Protein AF-X1DFS1-F1 (afdb_monomer_lite)

Secondary structure (DSSP, 8-state):
---EEEESS----STTHHHHHHHHHHTT--EEEEEEEEEEEE-TTT--EEEEEEETTT--EEEEEES-----PPP---TTHHHHHHHHT--B-TTSSBPBSSTT-SSBBSSTT-B--GGGSSS--HHHHHHHHHHHHHHHHTTPPPPPGGGG-----------TTSPP-EEEEEE-TGGGTTTTS-HHHHHHHHHTSTTEEEEEEES-TTSHHHHHHHH-

Organism: NCBI:txid412755

InterPro domains:
  IPR036188 FAD/NAD(P)-binding domain superfamily [G3DSA:3.50.50.60] (19-74)
  IPR036188 FAD/NAD(P)-binding domain superfamily [G3DSA:3.50.50.60] (75-141)
  IPR036188 FAD/NAD(P)-binding domain superfamily [SSF51905] (21-146)

Sequence (220 aa):
ISPTIFFNDTRTIGKNQDEFIERAKNEYGVKYNRGIPGDIREDPLTQDLIVKYANLDTGEVEEKIFDMIILANAVIPRRDADELAKILGIEQNDFGFFKTENSLEDLKSTIPGIYITGSCQSPDDIPNSVAKASGAASLAAQHAVQIPEEERVIELPPLKYVSPFDEPRIGVFVCDCGVNIAGYMDNEEIVEYLKTLPNVVFAMNNKYSCSEQTQQIIKD

pLDDT: mean 92.42, std 5.31, range [70.69, 98.06]

Structure (mmCIF, N/CA/C/O backbone):
data_AF-X1DFS1-F1
#
_entry.id   AF-X1DFS1-F1
#
loop_
_atom_site.group_PDB
_atom_site.id
_atom_site.type_symbol
_atom_site.label_atom_id
_atom_site.label_alt_id
_atom_site.label_comp_id
_atom_site.label_asym_id
_atom_site.label_entity_id
_atom_site.label_seq_id
_atom_site.pdbx_PDB_ins_code
_atom_site.Cartn_x
_atom_site.Cartn_y
_atom_site.Cartn_z
_atom_site.occupancy
_atom_site.B_iso_or_equiv
_atom_site.auth_seq_id
_atom_site.auth_comp_id
_atom_site.auth_asym_id
_atom_site.auth_atom_id
_atom_site.pdbx_PDB_model_num
ATOM 1 N N . ILE A 1 1 ? -26.773 0.239 2.261 1.00 76.06 1 ILE A N 1
ATOM 2 C CA . ILE A 1 1 ? -25.677 0.000 3.235 1.00 76.06 1 ILE A CA 1
ATOM 3 C C . ILE A 1 1 ? -25.513 1.285 4.041 1.00 76.06 1 ILE A C 1
ATOM 5 O O . ILE A 1 1 ? -25.555 2.343 3.430 1.00 76.06 1 ILE A O 1
ATOM 9 N N . SER A 1 2 ? -25.390 1.222 5.372 1.00 88.31 2 SER A N 1
ATOM 10 C CA . SER A 1 2 ? -25.126 2.397 6.228 1.00 88.31 2 SER A CA 1
ATOM 11 C C . SER A 1 2 ? -23.731 2.270 6.862 1.00 88.31 2 SER A C 1
ATOM 13 O O . SER A 1 2 ? -23.634 1.921 8.043 1.00 88.31 2 SER A O 1
ATOM 15 N N . PRO A 1 3 ? -22.646 2.511 6.104 1.00 94.12 3 PRO A N 1
ATOM 16 C CA . PRO A 1 3 ? -21.290 2.292 6.596 1.00 94.12 3 PRO A CA 1
ATOM 17 C C . PRO A 1 3 ? -20.949 3.283 7.718 1.00 94.12 3 PRO A C 1
ATOM 19 O O . PRO A 1 3 ? -21.230 4.478 7.620 1.00 94.12 3 PRO A O 1
ATOM 22 N N . THR A 1 4 ? -20.357 2.774 8.799 1.00 95.50 4 THR A N 1
ATOM 23 C CA . THR A 1 4 ? -19.819 3.583 9.901 1.00 95.50 4 THR A CA 1
ATOM 24 C C . THR A 1 4 ? -18.342 3.251 10.077 1.00 95.50 4 THR A C 1
ATOM 26 O O . THR A 1 4 ? -17.995 2.084 10.232 1.00 95.50 4 THR A O 1
ATOM 29 N N . ILE A 1 5 ? -17.484 4.267 10.058 1.00 96.00 5 ILE A N 1
ATOM 30 C CA . ILE A 1 5 ? -16.053 4.155 10.338 1.00 96.00 5 ILE A CA 1
ATOM 31 C C . ILE A 1 5 ? -15.818 4.631 11.767 1.00 96.00 5 ILE A C 1
ATOM 33 O O . ILE A 1 5 ? -16.123 5.777 12.097 1.00 96.00 5 ILE A O 1
ATOM 37 N N . PHE A 1 6 ? -15.260 3.753 12.597 1.00 96.19 6 PHE A N 1
ATOM 38 C CA . PHE A 1 6 ? -14.742 4.110 13.913 1.00 96.19 6 PHE A CA 1
ATOM 39 C C . PHE A 1 6 ? -13.268 4.481 13.790 1.00 96.19 6 PHE A C 1
ATOM 41 O O . PHE A 1 6 ? -12.485 3.723 13.217 1.00 96.19 6 PHE A O 1
ATOM 48 N N . PHE A 1 7 ? -12.890 5.649 14.298 1.00 95.00 7 PHE A N 1
ATOM 49 C CA . PHE A 1 7 ? -11.526 6.159 14.186 1.00 95.00 7 PHE A CA 1
ATOM 50 C C . PHE A 1 7 ? -11.147 7.006 15.404 1.00 95.00 7 PHE A C 1
ATOM 52 O O . PHE A 1 7 ? -12.008 7.596 16.051 1.00 95.00 7 PHE A O 1
ATOM 59 N N . ASN A 1 8 ? -9.850 7.092 15.699 1.00 92.62 8 ASN A N 1
ATOM 60 C CA . ASN A 1 8 ? -9.329 8.022 16.705 1.00 92.62 8 ASN A CA 1
ATOM 61 C C . ASN A 1 8 ? -8.969 9.371 16.062 1.00 92.62 8 ASN A C 1
ATOM 63 O O . ASN A 1 8 ? -9.519 10.417 16.407 1.00 92.62 8 ASN A O 1
ATOM 67 N N . ASP A 1 9 ? -8.086 9.310 15.064 1.00 91.38 9 ASP A N 1
ATOM 68 C CA . ASP A 1 9 ? -7.599 10.459 14.310 1.00 91.38 9 ASP A CA 1
ATOM 69 C C . ASP A 1 9 ? -7.640 10.154 12.816 1.00 91.38 9 ASP A C 1
ATOM 71 O O . ASP A 1 9 ? -7.339 9.040 12.378 1.00 91.38 9 ASP A O 1
ATOM 75 N N . THR A 1 10 ? -7.984 11.164 12.029 1.00 90.12 10 THR A N 1
ATOM 76 C CA . THR A 1 10 ? -7.913 11.098 10.574 1.00 90.12 10 THR A CA 1
ATOM 77 C C . THR A 1 10 ? -6.480 11.374 10.126 1.00 90.12 10 THR A C 1
ATOM 79 O O . THR A 1 10 ? -5.899 12.391 10.498 1.00 90.12 10 THR A O 1
ATOM 82 N N . ARG A 1 11 ? -5.898 10.482 9.316 1.00 90.19 11 ARG A N 1
ATOM 83 C CA . ARG A 1 11 ? -4.545 10.638 8.750 1.00 90.19 11 ARG A CA 1
ATOM 84 C C . ARG A 1 11 ? -4.595 10.735 7.226 1.00 90.19 11 ARG A C 1
ATOM 86 O O . ARG A 1 11 ? -4.167 9.826 6.523 1.00 90.19 11 ARG A O 1
ATOM 93 N N . THR A 1 12 ? -5.140 11.835 6.720 1.00 88.25 12 THR A N 1
ATOM 94 C CA . THR A 1 12 ? -5.241 12.146 5.285 1.00 88.25 12 THR A CA 1
ATOM 95 C C . THR A 1 12 ? -4.013 12.909 4.804 1.00 88.25 12 THR A C 1
ATOM 97 O O . THR A 1 12 ? -4.023 14.126 4.647 1.00 88.25 12 THR A O 1
ATOM 100 N N . ILE A 1 13 ? -2.914 12.186 4.595 1.00 85.31 13 ILE A N 1
ATOM 101 C CA . ILE A 1 13 ? -1.663 12.778 4.111 1.00 85.31 13 ILE A CA 1
ATOM 102 C C . ILE A 1 13 ? -1.633 12.704 2.586 1.00 85.31 13 ILE A C 1
ATOM 104 O O . ILE A 1 13 ? -1.823 11.637 2.013 1.00 85.31 13 ILE A O 1
ATOM 108 N N . GLY A 1 14 ? -1.347 13.828 1.933 1.00 86.31 14 GLY A N 1
ATOM 109 C CA . GLY A 1 14 ? -1.186 13.897 0.484 1.00 86.31 14 GLY A CA 1
ATOM 110 C C . GLY A 1 14 ? -2.309 14.655 -0.214 1.00 86.31 14 GLY A C 1
ATOM 111 O O . GLY A 1 14 ? -3.280 15.107 0.391 1.00 86.31 14 GLY A O 1
ATOM 112 N N . LYS A 1 15 ? -2.143 14.842 -1.522 1.00 89.06 15 LYS A N 1
ATOM 113 C CA . LYS A 1 15 ? -3.061 15.641 -2.333 1.00 89.06 15 LYS A CA 1
ATOM 114 C C . LYS A 1 15 ? -4.420 14.944 -2.454 1.00 89.06 15 LYS A C 1
ATOM 116 O O . LYS A 1 15 ? -4.467 13.763 -2.786 1.00 89.06 15 LYS A O 1
ATOM 121 N N . ASN A 1 16 ? -5.502 15.699 -2.271 1.00 89.12 16 ASN A N 1
ATOM 122 C CA . ASN A 1 16 ? -6.894 15.265 -2.432 1.00 89.12 16 ASN A CA 1
ATOM 123 C C . ASN A 1 16 ? -7.405 14.223 -1.408 1.00 89.12 16 ASN A C 1
ATOM 125 O O . ASN A 1 16 ? -8.489 13.670 -1.601 1.00 89.12 16 ASN A O 1
ATOM 129 N N . GLN A 1 17 ? -6.645 13.901 -0.353 1.00 90.06 17 GLN A N 1
ATOM 130 C CA . GLN A 1 17 ? -7.055 12.874 0.618 1.00 90.06 17 GLN A CA 1
ATOM 131 C C . GLN A 1 17 ? -8.112 13.379 1.606 1.00 90.06 17 GLN A C 1
ATOM 133 O O . GLN A 1 17 ? -8.973 12.613 2.030 1.00 90.06 17 GLN A O 1
ATOM 138 N N . ASP A 1 18 ? -8.082 14.663 1.958 1.00 92.06 18 ASP A N 1
ATOM 139 C CA . ASP A 1 18 ? -9.109 15.258 2.816 1.00 92.06 18 ASP A CA 1
ATOM 140 C C . ASP A 1 18 ? -10.442 15.377 2.062 1.00 92.06 18 ASP A C 1
ATOM 142 O O . ASP A 1 18 ? -11.491 14.934 2.531 1.00 92.06 18 ASP A O 1
ATOM 146 N N . GLU A 1 19 ? -10.371 15.821 0.807 1.00 92.56 19 GLU A N 1
ATOM 147 C CA . GLU A 1 19 ? -11.493 15.866 -0.125 1.00 92.56 19 GLU A CA 1
ATOM 148 C C . GLU A 1 19 ? -12.099 14.477 -0.353 1.00 92.56 19 GLU A C 1
ATOM 150 O O . GLU A 1 19 ? -13.309 14.355 -0.536 1.00 92.56 19 GLU A O 1
ATOM 155 N N . PHE A 1 20 ? -11.291 13.412 -0.303 1.00 91.00 20 PHE A N 1
ATOM 156 C CA . PHE A 1 20 ? -11.792 12.041 -0.377 1.00 91.00 20 PHE A CA 1
ATOM 157 C C . PHE A 1 20 ? -12.715 11.702 0.801 1.00 91.00 20 PHE A C 1
ATOM 159 O O . PHE A 1 20 ? -13.761 11.081 0.597 1.00 91.00 20 PHE A O 1
ATOM 166 N N . ILE A 1 21 ? -12.366 12.130 2.017 1.00 92.75 21 ILE A N 1
ATOM 167 C CA . ILE A 1 21 ? -13.199 11.924 3.207 1.00 92.75 21 ILE A CA 1
ATOM 168 C C . ILE A 1 21 ? -14.465 12.768 3.141 1.00 92.75 21 ILE A C 1
ATOM 170 O O . ILE A 1 21 ? -15.553 12.257 3.412 1.00 92.75 21 ILE A O 1
ATOM 174 N N . GLU A 1 22 ? -14.352 14.036 2.752 1.00 93.44 22 GLU A N 1
ATOM 175 C CA . GLU A 1 22 ? -15.522 14.899 2.590 1.00 93.44 22 GLU A CA 1
ATOM 176 C C . GLU A 1 22 ? -16.476 14.346 1.534 1.00 93.44 22 GLU A C 1
ATOM 178 O O . GLU A 1 22 ? -17.685 14.281 1.753 1.00 93.44 22 GLU A O 1
ATOM 183 N N . ARG A 1 23 ? -15.941 13.828 0.429 1.00 93.44 23 ARG A N 1
ATOM 184 C CA . ARG A 1 23 ? -16.732 13.131 -0.579 1.00 93.44 23 ARG A CA 1
ATOM 185 C C . ARG A 1 23 ? -17.405 11.876 -0.015 1.00 93.44 23 ARG A C 1
ATOM 187 O O . ARG A 1 23 ? -18.597 11.676 -0.235 1.00 93.44 23 ARG A O 1
ATOM 194 N N . ALA A 1 24 ? -16.686 11.055 0.754 1.00 93.12 24 ALA A N 1
ATOM 195 C CA . ALA A 1 24 ? -17.244 9.863 1.399 1.00 93.12 24 ALA A CA 1
ATOM 196 C C . ALA A 1 24 ? -18.424 10.199 2.333 1.00 93.12 24 ALA A C 1
ATOM 198 O O . ALA A 1 24 ? -19.438 9.498 2.327 1.00 93.12 24 ALA A O 1
ATOM 199 N N . LYS A 1 25 ? -18.328 11.294 3.095 1.00 93.56 25 LYS A N 1
ATOM 200 C CA . LYS A 1 25 ? -19.419 11.785 3.950 1.00 93.56 25 LYS A CA 1
ATOM 201 C C . LYS A 1 25 ? -20.598 12.312 3.129 1.00 93.56 25 LYS A C 1
ATOM 203 O O . LYS A 1 25 ? -21.730 11.886 3.347 1.00 93.56 25 LYS A O 1
ATOM 208 N N . ASN A 1 26 ? -20.328 13.228 2.200 1.00 94.44 26 ASN A N 1
ATOM 209 C CA . ASN A 1 26 ? -21.352 14.047 1.548 1.00 94.44 26 ASN A CA 1
ATOM 210 C C . ASN A 1 26 ? -22.065 13.326 0.397 1.00 94.44 26 ASN A C 1
ATOM 212 O O . ASN A 1 26 ? -23.270 13.493 0.232 1.00 94.44 26 ASN A O 1
ATOM 216 N N . GLU A 1 27 ? -21.348 12.517 -0.386 1.00 93.75 27 GLU A N 1
ATOM 217 C CA . GLU A 1 27 ? -21.907 11.833 -1.563 1.00 93.75 27 GLU A CA 1
ATOM 218 C C . GLU A 1 27 ? -22.315 10.387 -1.263 1.00 93.75 27 GLU A C 1
ATOM 220 O O . GLU A 1 27 ? -23.307 9.899 -1.800 1.00 93.75 27 GLU A O 1
ATOM 225 N N . TYR A 1 28 ? -21.578 9.703 -0.381 1.00 90.81 28 TYR A N 1
ATOM 226 C CA . TYR A 1 28 ? -21.773 8.272 -0.106 1.00 90.81 28 TYR A CA 1
ATOM 227 C C . TYR A 1 28 ? -22.406 7.988 1.265 1.00 90.81 28 TYR A C 1
ATOM 229 O O . TYR A 1 28 ? -22.672 6.830 1.592 1.00 90.81 28 TYR A O 1
ATOM 237 N N . GLY A 1 29 ? -22.665 9.023 2.072 1.00 93.44 29 GLY A N 1
ATOM 238 C CA . GLY A 1 29 ? -23.342 8.899 3.365 1.00 93.44 29 GLY A CA 1
ATOM 239 C C . GLY A 1 29 ? -22.554 8.109 4.415 1.00 93.44 29 GLY A C 1
ATOM 240 O O . GLY A 1 29 ? -23.158 7.536 5.328 1.00 93.44 29 GLY A O 1
ATOM 241 N N . VAL A 1 30 ? -21.223 8.043 4.290 1.00 95.69 30 VAL A N 1
ATOM 242 C CA . VAL A 1 30 ? -20.361 7.354 5.257 1.00 95.69 30 VAL A CA 1
ATOM 243 C C . VAL A 1 30 ? -20.362 8.114 6.577 1.00 95.69 30 VAL A C 1
ATOM 245 O O . VAL A 1 30 ? -20.022 9.296 6.636 1.00 95.69 30 VAL A O 1
ATOM 248 N N . LYS A 1 31 ? -20.723 7.422 7.659 1.00 94.50 31 LYS A N 1
ATOM 249 C CA . LYS A 1 31 ? -20.708 7.989 9.009 1.00 94.50 31 LYS A CA 1
ATOM 250 C C . LYS A 1 31 ? -19.328 7.806 9.622 1.00 94.50 31 LYS A C 1
ATOM 252 O O . LYS A 1 31 ? -18.816 6.693 9.664 1.00 94.50 31 LYS A O 1
ATOM 257 N N . TYR A 1 32 ? -18.751 8.883 10.128 1.00 94.19 32 TYR A N 1
ATOM 258 C CA . TYR A 1 32 ? -17.485 8.855 10.851 1.00 94.19 32 TYR A CA 1
ATOM 259 C C . TYR A 1 32 ? -17.781 9.049 12.334 1.00 94.19 32 TYR A C 1
ATOM 261 O O . TYR A 1 32 ? -18.231 10.118 12.734 1.00 94.19 32 TYR A O 1
ATOM 269 N N . ASN A 1 33 ? -17.542 8.011 13.131 1.00 94.25 33 ASN A N 1
ATOM 270 C CA . ASN A 1 33 ? -17.694 8.044 14.578 1.00 94.25 33 ASN A CA 1
ATOM 271 C C . ASN A 1 33 ? -16.306 8.126 15.205 1.00 94.25 33 ASN A C 1
ATOM 273 O O . ASN A 1 33 ? -15.521 7.178 15.106 1.00 94.25 33 ASN A O 1
ATOM 277 N N . ARG A 1 34 ? -16.005 9.251 15.856 1.00 95.06 34 ARG A N 1
ATOM 278 C CA . ARG A 1 34 ? -14.743 9.400 16.568 1.00 95.06 34 ARG A CA 1
ATOM 279 C C . ARG A 1 34 ? -14.812 8.586 17.855 1.00 95.06 34 ARG A C 1
ATOM 281 O O . ARG A 1 34 ? -15.437 8.978 18.836 1.00 95.06 34 ARG A O 1
ATOM 288 N N . GLY A 1 35 ? -14.229 7.398 17.827 1.00 94.06 35 GLY A N 1
ATOM 289 C CA . GLY A 1 35 ? -14.388 6.431 18.895 1.00 94.06 35 GLY A CA 1
ATOM 290 C C . GLY A 1 35 ? -13.466 5.235 18.773 1.00 94.06 35 GLY A C 1
ATOM 291 O O . GLY A 1 35 ? -13.021 4.876 17.683 1.00 94.06 35 GLY A O 1
ATOM 292 N N . ILE A 1 36 ? -13.188 4.620 19.920 1.00 94.19 36 ILE A N 1
ATOM 293 C CA . ILE A 1 36 ? -12.311 3.453 20.033 1.00 94.19 36 ILE A CA 1
ATOM 294 C C . ILE A 1 36 ? -13.182 2.243 20.387 1.00 94.19 36 ILE A C 1
ATOM 296 O O . ILE A 1 36 ? -13.676 2.170 21.518 1.00 94.19 36 ILE A O 1
ATOM 300 N N . PRO A 1 37 ? -13.402 1.305 19.446 1.00 95.69 37 PRO A N 1
ATOM 301 C CA . PRO A 1 37 ? -14.035 0.027 19.746 1.00 95.69 37 PRO A CA 1
ATOM 302 C C . PRO A 1 37 ? -13.203 -0.745 20.771 1.00 95.69 37 PRO A C 1
ATOM 304 O O . PRO A 1 37 ? -12.001 -0.930 20.584 1.00 95.69 37 PRO A O 1
ATOM 307 N N . GLY A 1 38 ? -13.839 -1.166 21.862 1.00 94.00 38 GLY A N 1
ATOM 308 C CA . GLY A 1 38 ? -13.193 -1.911 22.946 1.00 94.00 38 GLY A CA 1
ATOM 309 C C . GLY A 1 38 ? -13.655 -3.362 23.051 1.00 94.00 38 GLY A C 1
ATOM 310 O O . GLY A 1 38 ? -12.919 -4.191 23.579 1.00 94.00 38 GLY A O 1
ATOM 311 N N . ASP A 1 39 ? -14.856 -3.672 22.561 1.00 95.50 39 ASP A N 1
ATOM 312 C CA . ASP A 1 39 ? -15.424 -5.019 22.603 1.00 95.50 39 ASP A CA 1
ATOM 313 C C . ASP A 1 39 ? -16.369 -5.237 21.414 1.00 95.50 39 ASP A C 1
ATOM 315 O O . ASP A 1 39 ? -17.085 -4.320 20.998 1.00 95.50 39 ASP A O 1
ATOM 319 N N . ILE A 1 40 ? -16.356 -6.450 20.868 1.00 96.44 40 ILE A N 1
ATOM 320 C CA . ILE A 1 40 ? -17.232 -6.888 19.780 1.00 96.44 40 ILE A CA 1
ATOM 321 C C . ILE A 1 40 ? -17.814 -8.232 20.195 1.00 96.44 40 ILE A C 1
ATOM 323 O O . ILE A 1 40 ? -17.070 -9.182 20.442 1.00 96.44 40 ILE A O 1
ATOM 327 N N . ARG A 1 41 ? -19.143 -8.318 20.248 1.00 96.75 41 ARG A N 1
ATOM 328 C CA . ARG A 1 41 ? -19.861 -9.549 20.591 1.00 96.75 41 ARG A CA 1
ATOM 329 C C . ARG A 1 41 ? -20.837 -9.909 19.496 1.00 96.75 41 ARG A C 1
ATOM 331 O O . ARG A 1 41 ? -21.505 -9.035 18.963 1.00 96.75 41 ARG A O 1
ATOM 338 N N . GLU A 1 42 ? -20.932 -11.193 19.204 1.00 97.44 42 GLU A N 1
ATOM 339 C CA . GLU A 1 42 ? -21.958 -11.728 18.319 1.00 97.44 42 GLU A CA 1
ATOM 340 C C . GLU A 1 42 ? -23.163 -12.169 19.156 1.00 97.44 42 GLU A C 1
ATOM 342 O O . GLU A 1 42 ? -23.002 -12.850 20.175 1.00 97.44 42 GLU A O 1
ATOM 347 N N . ASP A 1 43 ? -24.364 -11.766 18.748 1.00 95.56 43 ASP A N 1
ATOM 348 C CA . ASP A 1 43 ? -25.599 -12.306 19.310 1.00 95.56 43 ASP A CA 1
ATOM 349 C C . ASP A 1 43 ? -25.791 -13.753 18.807 1.00 95.56 43 ASP A C 1
ATOM 351 O O . ASP A 1 43 ? -25.871 -13.979 17.600 1.00 95.56 43 ASP A O 1
ATOM 355 N N . PRO A 1 44 ? -25.893 -14.764 19.687 1.00 94.50 44 PRO A N 1
ATOM 356 C CA . PRO A 1 44 ? -25.980 -16.163 19.267 1.00 94.50 44 PRO A CA 1
ATOM 357 C C . PRO A 1 44 ? -27.306 -16.534 18.579 1.00 94.50 44 PRO A C 1
ATOM 359 O O . PRO A 1 44 ? -27.399 -17.618 18.002 1.00 94.50 44 PRO A O 1
ATOM 362 N N . LEU A 1 45 ? -28.343 -15.696 18.677 1.00 94.69 45 LEU A N 1
ATOM 363 C CA . LEU A 1 45 ? -29.649 -15.916 18.055 1.00 94.69 45 LEU A CA 1
ATOM 364 C C . LEU A 1 45 ? -29.764 -15.198 16.713 1.00 94.69 45 LEU A C 1
ATOM 366 O O . LEU A 1 45 ? -30.288 -15.784 15.765 1.00 94.69 45 LEU A O 1
ATOM 370 N N . THR A 1 46 ? -29.316 -13.941 16.640 1.00 95.44 46 THR A N 1
ATOM 371 C CA . THR A 1 46 ? -29.453 -13.121 15.424 1.00 95.44 46 THR A CA 1
ATOM 372 C C . THR A 1 46 ? -28.202 -13.110 14.552 1.00 95.44 46 THR A C 1
ATOM 374 O O . THR A 1 46 ? -28.313 -12.808 13.369 1.00 95.44 46 THR A O 1
ATOM 377 N N . GLN A 1 47 ? -27.044 -13.489 15.104 1.00 95.00 47 GLN A N 1
ATOM 378 C CA . GLN A 1 47 ? -25.711 -13.349 14.496 1.00 95.00 47 GLN A CA 1
ATOM 379 C C . GLN A 1 47 ? -25.294 -11.891 14.248 1.00 95.00 47 G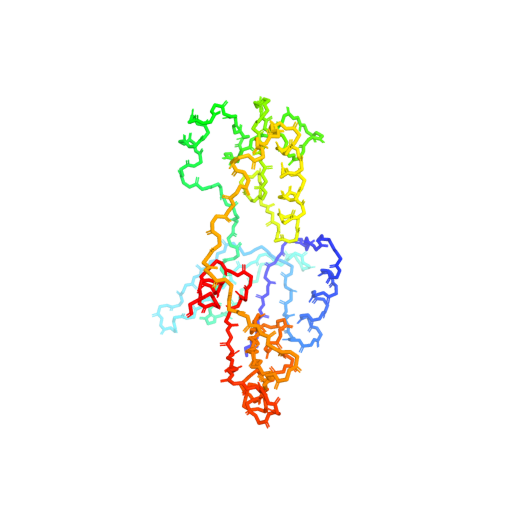LN A C 1
ATOM 381 O O . GLN A 1 47 ? -24.306 -11.630 13.561 1.00 95.00 47 GLN A O 1
ATOM 386 N N . ASP A 1 48 ? -26.014 -10.930 14.832 1.00 96.75 48 ASP A N 1
ATOM 387 C CA . ASP A 1 48 ? -25.650 -9.524 14.732 1.00 96.75 48 ASP A CA 1
ATOM 388 C C . ASP A 1 48 ? -24.416 -9.216 15.583 1.00 96.75 48 ASP A C 1
ATOM 390 O O . ASP A 1 48 ? -24.214 -9.770 16.668 1.00 96.75 48 ASP A O 1
ATOM 394 N N . LEU A 1 49 ? -23.606 -8.268 15.118 1.00 97.44 49 LEU A N 1
ATOM 395 C CA . LEU A 1 49 ? -22.385 -7.851 15.791 1.00 97.44 49 LEU A CA 1
ATOM 396 C C . LEU A 1 49 ? -22.639 -6.581 16.604 1.00 97.44 49 LEU A C 1
ATOM 398 O O . LEU A 1 49 ? -22.878 -5.498 16.066 1.00 97.44 49 LEU A O 1
ATOM 402 N N . ILE A 1 50 ? -22.551 -6.708 17.922 1.00 97.44 50 ILE A N 1
ATOM 403 C CA . ILE A 1 50 ? -22.690 -5.625 18.890 1.00 97.44 50 ILE A CA 1
ATOM 404 C C . ILE A 1 50 ? -21.301 -5.042 19.156 1.00 97.44 50 ILE A C 1
ATOM 406 O O . ILE A 1 50 ? -20.444 -5.688 19.761 1.00 97.44 50 ILE A O 1
ATOM 410 N N . VAL A 1 51 ? -21.079 -3.807 18.710 1.00 97.00 51 VAL A N 1
ATOM 411 C CA . VAL A 1 51 ? -19.830 -3.065 18.904 1.00 97.00 51 VAL A CA 1
ATOM 412 C C . VAL A 1 51 ? -19.986 -2.118 20.077 1.00 97.00 51 VAL A C 1
ATOM 414 O O . VAL A 1 51 ? -20.780 -1.178 20.017 1.00 97.00 51 VAL A O 1
ATOM 417 N N . LYS A 1 52 ? -19.173 -2.323 21.111 1.00 97.25 52 LYS A N 1
ATOM 418 C CA . LYS A 1 52 ? -19.039 -1.404 22.236 1.00 97.25 52 LYS A CA 1
ATOM 419 C C . LYS A 1 52 ? -17.822 -0.516 22.032 1.00 97.25 52 LYS A C 1
ATOM 421 O O . LYS A 1 52 ? -16.705 -1.014 21.868 1.00 97.25 52 LYS A O 1
ATOM 426 N N . TYR A 1 53 ? -18.019 0.795 22.064 1.00 96.44 53 TYR A N 1
ATOM 427 C CA . TYR A 1 53 ? -16.958 1.765 21.809 1.00 96.44 53 TYR A CA 1
ATOM 428 C C . TYR A 1 53 ? -17.031 2.950 22.767 1.00 96.44 53 TYR A C 1
ATOM 430 O O . TYR A 1 53 ? -18.103 3.344 23.220 1.00 96.44 53 TYR A O 1
ATOM 438 N N . ALA A 1 54 ? -15.872 3.530 23.066 1.00 96.50 54 ALA A N 1
ATOM 439 C CA . ALA A 1 54 ? -15.803 4.829 23.720 1.00 96.50 54 ALA A CA 1
ATOM 440 C C . ALA A 1 54 ? -16.027 5.915 22.662 1.00 96.50 54 ALA A C 1
ATOM 442 O O . ALA A 1 54 ? -15.232 6.015 21.726 1.00 96.50 54 ALA A O 1
ATOM 443 N N . ASN A 1 55 ? -17.095 6.698 22.789 1.00 95.50 55 ASN A N 1
ATOM 444 C CA . ASN A 1 55 ? -17.345 7.865 21.956 1.00 95.50 55 ASN A CA 1
ATOM 445 C C . ASN A 1 55 ? -16.491 9.027 22.476 1.00 95.50 55 ASN A C 1
ATOM 447 O O . ASN A 1 55 ? -16.675 9.507 23.592 1.00 95.50 55 ASN A O 1
ATOM 451 N N . LEU A 1 56 ? -15.526 9.467 21.673 1.00 93.44 56 LEU A N 1
ATOM 452 C CA . LEU A 1 56 ? -14.577 10.504 22.072 1.00 93.44 56 LEU A CA 1
ATOM 453 C C . LEU A 1 56 ? -15.156 11.920 21.971 1.00 93.44 56 LEU A C 1
ATOM 455 O O . LEU A 1 56 ? -14.565 12.840 22.532 1.00 93.44 56 LEU A O 1
ATOM 459 N N . ASP A 1 57 ? -16.284 12.096 21.281 1.00 92.62 57 ASP A N 1
ATOM 460 C CA . ASP A 1 57 ? -16.961 13.389 21.162 1.00 92.62 57 ASP A CA 1
ATOM 461 C C . ASP A 1 57 ? -17.899 13.641 22.357 1.00 92.62 57 ASP A C 1
ATOM 463 O O . ASP A 1 57 ? -18.014 14.774 22.823 1.00 92.62 57 ASP A O 1
ATOM 467 N N . THR A 1 58 ? -18.543 12.592 22.884 1.00 93.88 58 THR A N 1
ATOM 468 C CA . THR A 1 58 ? -19.447 12.676 24.052 1.00 93.88 58 THR A CA 1
ATOM 469 C C . THR A 1 58 ? -18.775 12.291 25.37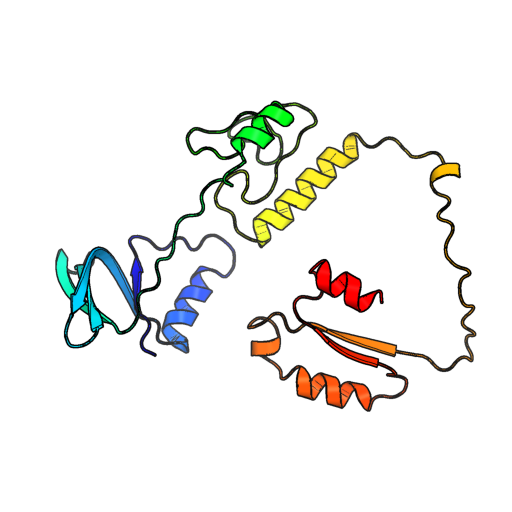1 1.00 93.88 58 THR A C 1
ATOM 471 O O . THR A 1 58 ? -19.206 12.734 26.433 1.00 93.88 58 THR A O 1
ATOM 474 N N . GLY A 1 59 ? -17.714 11.481 25.322 1.00 93.38 59 GLY A N 1
ATOM 475 C CA . GLY A 1 59 ? -17.057 10.899 26.494 1.00 93.38 59 GLY A CA 1
ATOM 476 C C . GLY A 1 59 ? -17.777 9.677 27.079 1.00 93.38 59 GLY A C 1
ATOM 477 O O . GLY A 1 59 ? -17.360 9.170 28.121 1.00 93.38 59 GLY A O 1
ATOM 478 N N . GLU A 1 60 ? -18.842 9.199 26.435 1.00 95.69 60 GLU A N 1
ATOM 479 C CA . GLU A 1 60 ? -19.642 8.065 26.897 1.00 95.69 60 GLU A CA 1
ATOM 480 C C . GLU A 1 60 ? -19.219 6.748 26.234 1.00 95.69 60 GLU A C 1
ATOM 482 O O . GLU A 1 60 ? -18.543 6.718 25.204 1.00 95.69 60 GLU A O 1
ATOM 487 N N . VAL A 1 61 ? -19.624 5.629 26.836 1.00 96.56 61 VAL A N 1
ATOM 488 C CA . VAL A 1 61 ? -19.473 4.305 26.229 1.00 96.56 61 VAL A CA 1
ATOM 489 C C . VAL A 1 61 ? -20.805 3.909 25.614 1.00 96.56 61 VAL A C 1
ATOM 491 O O . VAL A 1 61 ? -21.801 3.774 26.321 1.00 96.56 61 VAL A O 1
ATOM 494 N N . GLU A 1 62 ? -20.800 3.699 24.305 1.00 96.00 62 GLU A N 1
ATOM 495 C CA . GLU A 1 62 ? -21.988 3.406 23.511 1.00 96.00 62 GLU A CA 1
ATOM 496 C C . GLU A 1 62 ? -21.904 2.000 22.906 1.00 96.00 62 GLU A C 1
ATOM 498 O O . GLU A 1 62 ? -20.819 1.442 22.716 1.00 96.00 62 GLU A O 1
ATOM 503 N N . GLU A 1 63 ? -23.066 1.429 22.592 1.00 96.31 63 GLU A N 1
ATOM 504 C CA . GLU A 1 63 ? -23.194 0.145 21.903 1.00 96.31 63 GLU A CA 1
ATOM 505 C C . GLU A 1 63 ? -23.997 0.332 20.616 1.00 96.31 63 GLU A C 1
ATOM 507 O O . GLU A 1 63 ? -25.007 1.040 20.587 1.00 96.31 63 GLU A O 1
ATOM 512 N N . LYS A 1 64 ? -23.539 -0.292 19.529 1.00 95.31 64 LYS A N 1
ATOM 513 C CA . LYS A 1 64 ? -24.197 -0.215 18.225 1.00 95.31 64 LYS A CA 1
ATOM 514 C C . LYS A 1 64 ? -24.133 -1.554 17.506 1.00 95.31 64 LYS A C 1
ATOM 516 O O . LYS A 1 64 ? -23.113 -2.234 17.550 1.00 95.31 64 LYS A O 1
ATOM 521 N N . ILE A 1 65 ? -25.233 -1.910 16.852 1.00 96.38 65 ILE A N 1
ATOM 522 C CA . ILE A 1 65 ? -25.418 -3.196 16.174 1.00 96.38 65 ILE A CA 1
ATOM 523 C C . ILE A 1 65 ? -25.080 -3.046 14.687 1.00 96.38 65 ILE A C 1
ATOM 525 O O . ILE A 1 65 ? -25.459 -2.049 14.064 1.00 96.38 65 ILE A O 1
ATOM 529 N N . PHE A 1 66 ? -24.366 -4.025 14.135 1.00 96.12 66 PHE A N 1
ATOM 530 C CA . PHE A 1 66 ? -23.972 -4.097 12.732 1.00 96.12 66 PHE A CA 1
ATOM 531 C C . PHE A 1 66 ? -24.107 -5.520 12.190 1.00 96.12 66 PHE A C 1
ATOM 533 O O . PHE A 1 66 ? -23.822 -6.481 12.895 1.00 96.12 66 PHE A O 1
ATOM 540 N N . ASP A 1 67 ? -24.434 -5.642 10.904 1.00 95.62 67 ASP A N 1
ATOM 541 C CA . ASP A 1 67 ? -24.498 -6.939 10.212 1.00 95.62 67 ASP A CA 1
ATOM 542 C C . ASP A 1 67 ? -23.099 -7.466 9.828 1.00 95.62 67 ASP A C 1
ATOM 544 O O . ASP A 1 67 ? -22.903 -8.649 9.567 1.00 95.62 67 ASP A O 1
ATOM 548 N N . MET A 1 68 ? -22.109 -6.571 9.724 1.00 95.00 68 MET A N 1
ATOM 549 C CA . MET A 1 68 ? -20.745 -6.894 9.308 1.00 95.00 68 MET A CA 1
ATOM 550 C C . MET A 1 68 ? -19.746 -5.902 9.896 1.00 95.00 68 MET A C 1
ATOM 552 O O . MET A 1 68 ? -19.975 -4.691 9.896 1.00 95.00 68 MET A O 1
ATOM 556 N N . ILE A 1 69 ? -18.596 -6.421 10.324 1.00 95.44 69 ILE A N 1
ATOM 557 C CA . ILE A 1 69 ? -17.460 -5.625 10.784 1.00 95.44 69 ILE A CA 1
ATOM 558 C C . ILE A 1 69 ? -16.262 -5.881 9.878 1.00 95.44 69 ILE A C 1
ATOM 560 O O . ILE A 1 69 ? -15.899 -7.023 9.603 1.00 95.44 69 ILE A O 1
ATOM 564 N N . ILE A 1 70 ? -15.626 -4.794 9.447 1.00 96.06 70 ILE A N 1
ATOM 565 C CA . ILE A 1 70 ? -14.392 -4.821 8.667 1.00 96.06 70 ILE A CA 1
ATOM 566 C C . ILE A 1 70 ? -13.273 -4.274 9.550 1.00 96.06 70 ILE A C 1
ATOM 568 O O . ILE A 1 70 ? -13.326 -3.123 9.983 1.00 96.06 70 ILE A O 1
ATOM 572 N N . LEU A 1 71 ? -12.252 -5.094 9.808 1.00 94.88 71 LEU A N 1
ATOM 573 C CA . LEU A 1 71 ? -11.063 -4.675 10.546 1.00 94.88 71 LEU A CA 1
ATOM 574 C C . LEU A 1 71 ? -10.040 -4.073 9.577 1.00 94.88 71 LEU A C 1
ATOM 576 O O . LEU A 1 71 ? -9.470 -4.774 8.739 1.00 94.88 71 LEU A O 1
ATOM 580 N N . ALA A 1 72 ? -9.801 -2.767 9.700 1.00 93.62 72 ALA A N 1
ATOM 581 C CA . ALA A 1 72 ? -8.745 -2.065 8.974 1.00 93.62 72 ALA A CA 1
ATOM 582 C C . ALA A 1 72 ? -7.376 -2.387 9.602 1.00 93.62 72 ALA A C 1
ATOM 584 O O . ALA A 1 72 ? -6.842 -1.623 10.405 1.00 93.62 72 ALA A O 1
ATOM 585 N N . ASN A 1 73 ? -6.848 -3.571 9.287 1.00 93.31 73 ASN A N 1
ATOM 586 C CA . ASN A 1 73 ? -5.627 -4.098 9.894 1.00 93.31 73 ASN A CA 1
ATOM 587 C C . ASN A 1 73 ? -4.382 -3.283 9.525 1.00 93.31 73 ASN A C 1
ATOM 589 O O . ASN A 1 73 ? -4.251 -2.768 8.414 1.00 93.31 73 ASN A O 1
ATOM 593 N N . ALA A 1 74 ? -3.435 -3.227 10.461 1.00 92.12 74 ALA A N 1
ATOM 594 C CA . ALA A 1 74 ? -2.137 -2.613 10.233 1.00 92.12 74 ALA A CA 1
ATOM 595 C C . ALA A 1 74 ? -1.306 -3.398 9.207 1.00 92.12 74 ALA A C 1
ATOM 597 O O . ALA A 1 74 ? -1.353 -4.630 9.144 1.00 92.12 74 ALA A O 1
ATOM 598 N N . VAL A 1 75 ? -0.490 -2.668 8.448 1.00 93.81 75 VAL A N 1
ATOM 599 C CA . VAL A 1 75 ? 0.574 -3.254 7.631 1.00 93.81 75 VAL A CA 1
ATOM 600 C C . VAL A 1 75 ? 1.701 -3.698 8.560 1.00 93.81 75 VAL A C 1
ATOM 602 O O . VAL A 1 75 ? 2.179 -2.920 9.384 1.00 93.81 75 VAL A O 1
ATOM 605 N N . ILE A 1 76 ? 2.123 -4.948 8.404 1.00 95.81 76 ILE A N 1
ATOM 606 C CA . ILE A 1 76 ? 3.260 -5.543 9.108 1.00 95.81 76 ILE A CA 1
ATOM 607 C C . ILE A 1 76 ? 4.310 -6.012 8.093 1.00 95.81 76 ILE A C 1
ATOM 609 O O . ILE A 1 76 ? 3.964 -6.215 6.922 1.00 95.81 76 ILE A O 1
ATOM 613 N N . PRO A 1 77 ? 5.574 -6.209 8.509 1.00 96.38 77 PRO A N 1
ATOM 614 C CA . PRO A 1 77 ? 6.594 -6.773 7.635 1.00 96.38 77 PRO A CA 1
ATOM 615 C C . PRO A 1 77 ? 6.183 -8.133 7.062 1.00 96.38 77 PRO A C 1
ATOM 617 O O . PRO A 1 77 ? 5.414 -8.891 7.665 1.00 96.38 77 PRO A O 1
ATOM 620 N N . ARG A 1 78 ? 6.721 -8.463 5.883 1.00 95.19 78 ARG A N 1
ATOM 621 C CA . ARG A 1 78 ? 6.515 -9.778 5.262 1.00 95.19 78 ARG A CA 1
ATOM 622 C C . ARG A 1 78 ? 7.104 -10.869 6.167 1.00 95.19 78 ARG A C 1
ATOM 624 O O . ARG A 1 78 ? 8.118 -10.651 6.820 1.00 95.19 78 ARG A O 1
ATOM 631 N N . ARG A 1 79 ? 6.481 -12.052 6.194 1.00 96.06 79 ARG A N 1
ATOM 632 C CA . ARG A 1 79 ? 6.845 -13.149 7.121 1.00 96.06 79 ARG A CA 1
ATOM 633 C C . ARG A 1 79 ? 8.299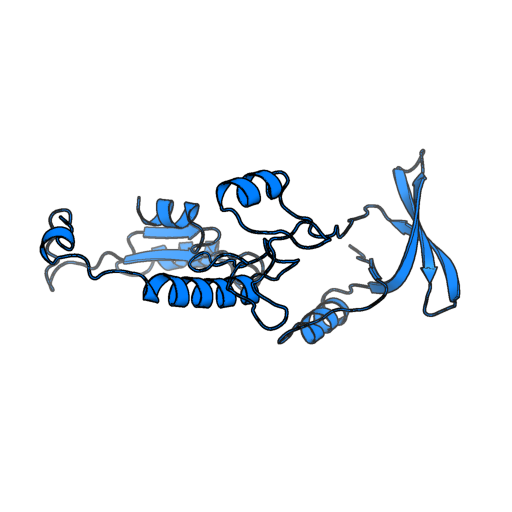 -13.623 7.007 1.00 96.06 79 ARG A C 1
ATOM 635 O O . ARG A 1 79 ? 8.834 -14.154 7.967 1.00 96.06 79 ARG A O 1
ATOM 642 N N . ASP A 1 80 ? 8.904 -13.450 5.844 1.00 96.44 80 ASP A N 1
ATOM 643 C CA . ASP A 1 80 ? 10.270 -13.839 5.485 1.00 96.44 80 ASP A CA 1
ATOM 644 C C . ASP A 1 80 ? 11.217 -12.626 5.366 1.00 96.44 80 ASP A C 1
ATOM 646 O O . ASP A 1 80 ? 12.315 -12.747 4.821 1.00 96.44 80 ASP A O 1
ATOM 650 N N . ALA A 1 81 ? 10.814 -11.446 5.862 1.00 96.44 81 ALA A N 1
ATOM 651 C CA . ALA A 1 81 ? 11.650 -10.246 5.830 1.00 96.44 81 ALA A CA 1
ATOM 652 C C . ALA A 1 81 ? 13.003 -10.483 6.524 1.00 96.44 81 ALA A C 1
ATOM 654 O O . ALA A 1 81 ? 14.034 -10.103 5.979 1.00 96.44 81 ALA A O 1
ATOM 655 N N . ASP A 1 82 ? 13.016 -11.194 7.654 1.00 97.38 82 ASP A N 1
ATOM 656 C CA . ASP A 1 82 ? 14.237 -11.531 8.399 1.00 97.38 82 ASP A CA 1
ATOM 657 C C . ASP A 1 82 ? 15.198 -12.424 7.598 1.00 97.38 82 ASP A C 1
ATOM 659 O O . ASP A 1 82 ? 16.419 -12.304 7.707 1.00 97.38 82 ASP A O 1
ATOM 663 N N . GLU A 1 83 ? 14.665 -13.357 6.805 1.00 98.06 83 GLU A N 1
ATOM 664 C CA . GLU A 1 83 ? 15.475 -14.230 5.952 1.00 98.06 83 GLU A CA 1
ATOM 665 C C . GLU A 1 83 ? 16.102 -13.421 4.817 1.00 98.06 83 GLU A C 1
ATOM 667 O O . GLU A 1 83 ? 17.306 -13.521 4.574 1.00 98.06 83 GLU A O 1
ATOM 672 N N . LEU A 1 84 ? 15.309 -12.555 4.181 1.00 97.50 84 LEU A N 1
ATOM 673 C CA . LEU A 1 84 ? 15.791 -11.667 3.130 1.00 97.50 84 LEU A CA 1
ATOM 674 C C . LEU A 1 84 ? 16.826 -10.662 3.659 1.00 97.50 84 LEU A C 1
ATOM 676 O O . LEU A 1 84 ? 17.846 -10.449 3.006 1.00 97.50 84 LEU A O 1
ATOM 680 N N . ALA A 1 85 ? 16.616 -10.106 4.858 1.00 97.69 85 ALA A N 1
ATOM 681 C CA . ALA A 1 85 ? 17.578 -9.235 5.533 1.00 97.69 85 ALA A CA 1
ATOM 682 C C . ALA A 1 85 ? 18.935 -9.929 5.698 1.00 97.69 85 ALA A C 1
ATOM 684 O O . ALA A 1 85 ? 19.966 -9.360 5.347 1.00 97.69 85 ALA A O 1
ATOM 685 N N . LYS A 1 86 ? 18.939 -11.189 6.156 1.00 97.88 8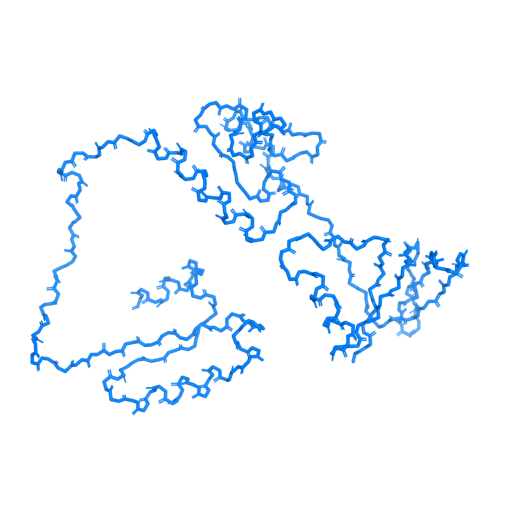6 LYS A N 1
ATOM 686 C CA . LYS A 1 86 ? 20.163 -11.991 6.322 1.00 97.88 86 LYS A CA 1
ATOM 687 C C . LYS A 1 86 ? 20.856 -12.291 4.996 1.00 97.88 86 LYS A C 1
ATOM 689 O O . LYS A 1 86 ? 22.079 -12.231 4.941 1.00 97.88 86 LYS A O 1
ATOM 694 N N . ILE A 1 87 ? 20.095 -12.605 3.945 1.00 98.00 87 ILE A N 1
ATOM 695 C CA . ILE A 1 87 ? 20.638 -12.867 2.602 1.00 98.00 87 ILE A CA 1
ATOM 696 C C . ILE A 1 87 ? 21.316 -11.614 2.040 1.00 98.00 87 ILE A C 1
ATOM 698 O O . ILE A 1 87 ? 22.410 -11.701 1.489 1.00 98.00 87 ILE A O 1
ATOM 702 N N . LEU A 1 88 ? 20.672 -10.454 2.184 1.00 97.06 88 LEU A N 1
ATOM 703 C CA . LEU A 1 88 ? 21.172 -9.178 1.671 1.00 97.06 88 LEU A CA 1
ATOM 704 C C . LEU A 1 88 ? 22.199 -8.512 2.601 1.00 97.06 88 LEU A C 1
ATOM 706 O O . LEU A 1 88 ? 22.894 -7.592 2.180 1.00 97.06 88 LEU A O 1
ATOM 710 N N . GLY A 1 89 ? 22.295 -8.954 3.857 1.00 97.75 89 GLY A N 1
ATOM 711 C CA . GLY A 1 89 ? 23.147 -8.347 4.880 1.00 97.75 89 GLY A CA 1
ATOM 712 C C . GLY A 1 89 ? 22.660 -6.980 5.374 1.00 97.75 89 GLY A C 1
ATOM 713 O O . GLY A 1 89 ? 23.460 -6.224 5.919 1.00 97.75 89 GLY A O 1
ATOM 714 N N . ILE A 1 90 ? 21.382 -6.644 5.177 1.00 97.75 90 ILE A N 1
ATOM 715 C CA . ILE A 1 90 ? 20.790 -5.361 5.593 1.00 97.75 90 ILE A CA 1
ATOM 716 C C . ILE A 1 90 ? 20.132 -5.470 6.972 1.00 97.75 90 ILE A C 1
ATOM 718 O O . ILE A 1 90 ? 19.680 -6.539 7.377 1.00 97.75 90 ILE A O 1
ATOM 722 N N . GLU A 1 91 ? 20.059 -4.355 7.695 1.00 97.69 91 GLU A N 1
ATOM 723 C CA . GLU A 1 91 ? 19.413 -4.301 9.009 1.00 97.69 91 GLU A CA 1
ATOM 724 C C . GLU A 1 91 ? 17.901 -4.060 8.900 1.00 97.69 91 GLU A C 1
ATOM 726 O O . GLU A 1 91 ? 17.392 -3.501 7.925 1.00 97.69 91 GLU A O 1
ATOM 731 N N . GLN A 1 92 ? 17.183 -4.425 9.961 1.00 97.50 92 GLN A N 1
ATOM 732 C CA . GLN A 1 92 ? 15.785 -4.061 10.177 1.00 97.50 92 GLN A CA 1
ATOM 733 C C . GLN A 1 92 ? 15.672 -3.033 11.310 1.00 97.50 92 GLN A C 1
ATOM 735 O O . GLN A 1 92 ? 16.568 -2.903 12.145 1.00 97.50 92 GLN A O 1
ATOM 740 N N . ASN A 1 93 ? 14.583 -2.268 11.319 1.00 95.19 93 ASN A N 1
ATOM 741 C CA . ASN A 1 93 ? 14.232 -1.379 12.424 1.00 95.19 93 ASN A CA 1
ATOM 742 C C . ASN A 1 93 ? 13.517 -2.145 13.553 1.00 95.19 93 ASN A C 1
ATOM 744 O O . ASN A 1 93 ? 13.205 -3.328 13.417 1.00 95.19 93 ASN A O 1
ATOM 748 N N . ASP A 1 94 ? 13.203 -1.453 14.651 1.00 95.31 94 ASP A N 1
ATOM 749 C CA . ASP A 1 94 ? 12.557 -2.044 15.837 1.00 95.31 94 ASP A CA 1
ATOM 750 C C . ASP A 1 94 ? 11.155 -2.629 15.561 1.00 95.31 94 ASP A C 1
ATOM 752 O O . ASP A 1 94 ? 10.610 -3.364 16.383 1.00 95.31 94 ASP A O 1
ATOM 756 N N . PHE A 1 95 ? 10.568 -2.321 14.400 1.00 95.56 95 PHE A N 1
ATOM 757 C CA . PHE A 1 95 ? 9.273 -2.830 13.947 1.00 95.56 95 PHE A CA 1
ATOM 758 C C . PHE A 1 95 ? 9.397 -3.983 12.936 1.00 95.56 95 PHE A C 1
ATOM 760 O O . PHE A 1 95 ? 8.378 -4.475 12.455 1.00 95.56 95 PHE A O 1
ATOM 767 N N . GLY A 1 96 ? 10.619 -4.406 12.592 1.00 95.88 96 GLY A N 1
ATOM 768 C CA . GLY A 1 96 ? 10.896 -5.502 11.659 1.00 95.88 96 GLY A CA 1
ATOM 769 C C . GLY A 1 96 ? 10.871 -5.123 10.172 1.00 95.88 96 GLY A C 1
ATOM 770 O O . GLY A 1 96 ? 10.990 -6.003 9.321 1.00 95.88 96 GLY A O 1
ATOM 771 N N . PHE A 1 97 ? 10.732 -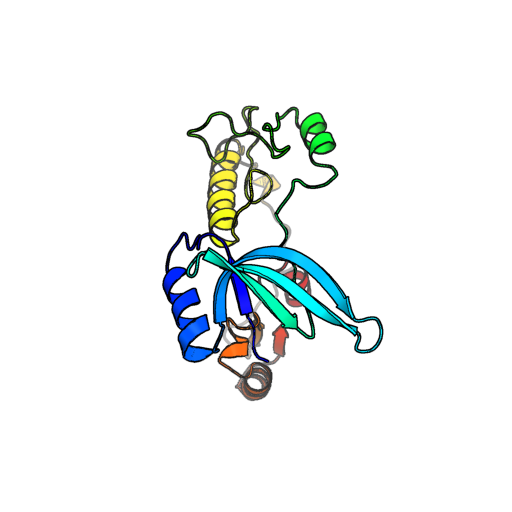3.842 9.820 1.00 97.44 97 PHE A N 1
ATOM 772 C CA . PHE A 1 97 ? 10.873 -3.385 8.430 1.00 97.44 97 PHE A CA 1
ATOM 773 C C . PHE A 1 97 ? 12.342 -3.120 8.086 1.00 97.44 97 PHE A C 1
ATOM 775 O O . PHE A 1 97 ? 13.149 -2.886 8.983 1.00 97.44 97 PHE A O 1
ATOM 782 N N . PHE A 1 98 ? 12.704 -3.118 6.801 1.00 97.62 98 PHE A N 1
ATOM 783 C CA . PHE A 1 98 ? 14.080 -2.835 6.384 1.00 97.62 98 PHE A CA 1
ATOM 784 C C . PHE A 1 98 ? 14.484 -1.402 6.725 1.00 97.62 98 PHE A C 1
ATOM 786 O O . PHE A 1 98 ? 13.771 -0.442 6.431 1.00 97.62 98 PHE A O 1
ATOM 793 N N . LYS A 1 99 ? 15.648 -1.271 7.357 1.00 96.81 99 LYS A N 1
ATOM 794 C CA . LYS A 1 99 ? 16.174 -0.011 7.870 1.00 96.81 99 LYS A CA 1
ATOM 795 C C . LYS A 1 99 ? 16.911 0.754 6.772 1.00 96.81 99 LYS A C 1
ATOM 797 O O . LYS A 1 99 ? 17.674 0.174 5.996 1.00 96.81 99 LYS A O 1
ATOM 802 N N . THR A 1 100 ? 16.697 2.065 6.729 1.00 96.44 100 THR A N 1
ATOM 803 C CA . THR A 1 100 ? 17.461 2.977 5.873 1.00 96.44 100 THR A CA 1
ATOM 804 C C . THR A 1 100 ? 18.813 3.325 6.492 1.00 96.44 100 THR A C 1
ATOM 806 O O . THR A 1 100 ? 19.035 3.124 7.686 1.00 96.44 100 THR A O 1
ATOM 809 N N . GLU A 1 101 ? 19.735 3.847 5.681 1.00 96.19 101 GLU A N 1
ATOM 810 C CA . GLU A 1 101 ? 21.082 4.246 6.119 1.00 96.19 101 GLU A CA 1
ATOM 811 C C . GLU A 1 101 ? 21.050 5.152 7.365 1.00 96.19 101 GLU A C 1
ATOM 813 O O . GLU A 1 101 ? 21.852 4.991 8.285 1.00 96.19 101 GLU A O 1
ATOM 818 N N . ASN A 1 102 ? 20.110 6.100 7.413 1.00 93.69 102 ASN A N 1
ATOM 819 C CA . ASN A 1 102 ? 19.861 6.985 8.549 1.00 93.69 102 ASN A CA 1
ATOM 820 C C . ASN A 1 102 ? 18.457 7.617 8.448 1.00 93.69 102 ASN A C 1
ATOM 822 O O . ASN A 1 102 ? 17.739 7.412 7.474 1.00 93.69 102 ASN A O 1
ATOM 826 N N . SER A 1 103 ? 18.068 8.426 9.439 1.00 90.31 103 SER A N 1
ATOM 827 C CA . SER A 1 103 ? 16.726 9.026 9.523 1.00 90.31 103 SER A CA 1
ATOM 828 C C . SER A 1 103 ? 16.409 10.094 8.467 1.00 90.31 103 SER A C 1
ATOM 830 O O . SER A 1 103 ? 15.277 10.566 8.422 1.00 90.31 103 SER A O 1
ATOM 832 N N . LEU A 1 104 ? 17.393 10.531 7.676 1.00 92.06 104 LEU A N 1
ATOM 833 C CA . LEU A 1 104 ? 17.214 11.488 6.578 1.00 92.06 104 LEU A CA 1
ATOM 834 C C . LEU A 1 104 ? 17.223 10.806 5.203 1.00 92.06 104 LEU A C 1
ATOM 836 O O . LEU A 1 104 ? 16.989 11.470 4.197 1.00 92.06 104 LEU A O 1
ATOM 840 N N . GLU A 1 105 ? 17.512 9.506 5.156 1.00 92.94 105 GLU A N 1
ATOM 841 C CA . GLU A 1 105 ? 17.566 8.713 3.934 1.00 92.94 105 GLU A CA 1
ATOM 842 C C . GLU A 1 105 ? 16.309 7.857 3.789 1.00 92.94 105 GLU A C 1
ATOM 844 O O . GLU A 1 105 ? 15.828 7.265 4.755 1.00 92.94 105 GLU A O 1
ATOM 849 N N . ASP A 1 106 ? 15.811 7.771 2.557 1.00 91.88 106 ASP A N 1
ATOM 850 C CA . ASP A 1 106 ? 14.531 7.120 2.236 1.00 91.88 106 ASP A CA 1
ATOM 851 C C . ASP A 1 106 ? 14.692 5.972 1.222 1.00 91.88 106 ASP A C 1
ATOM 853 O O . ASP A 1 106 ? 13.783 5.179 1.006 1.00 91.88 106 ASP A O 1
ATOM 857 N N . LEU A 1 107 ? 15.867 5.854 0.590 1.00 96.25 107 LEU A N 1
ATOM 858 C CA . LEU A 1 107 ? 16.099 4.915 -0.519 1.00 96.25 107 LEU A CA 1
ATOM 859 C C . LEU A 1 107 ? 17.295 3.989 -0.305 1.00 96.25 107 LEU A C 1
ATOM 861 O O . LEU A 1 107 ? 17.349 2.906 -0.884 1.00 96.25 107 LEU A O 1
ATOM 865 N N . LYS A 1 108 ? 18.279 4.397 0.498 1.00 96.94 108 LYS A N 1
ATOM 866 C CA . LYS A 1 108 ? 19.481 3.602 0.767 1.00 96.94 108 LYS A CA 1
ATOM 867 C C . LYS A 1 108 ? 19.262 2.715 1.978 1.00 96.94 108 LYS A C 1
ATOM 869 O O . LYS A 1 108 ? 18.788 3.195 3.006 1.00 96.94 108 LYS A O 1
ATOM 874 N N . SER A 1 109 ? 19.633 1.444 1.863 1.00 97.19 109 SER A N 1
ATOM 875 C CA . SER A 1 109 ? 19.684 0.541 3.014 1.00 97.19 109 SER A CA 1
ATOM 876 C C . SER A 1 109 ? 20.903 0.836 3.897 1.00 97.19 109 SER A C 1
ATOM 878 O O . SER A 1 109 ? 21.698 1.730 3.607 1.00 97.19 109 SER A O 1
ATOM 880 N N . THR A 1 110 ? 21.097 0.045 4.952 1.00 97.25 110 THR A N 1
ATOM 881 C CA . THR A 1 110 ? 22.316 0.087 5.775 1.00 97.25 110 THR A CA 1
ATOM 882 C C . THR A 1 110 ? 23.575 -0.416 5.061 1.00 97.25 110 THR A C 1
ATOM 884 O O . THR A 1 110 ? 24.670 -0.278 5.603 1.00 97.25 110 THR A O 1
ATOM 887 N N . ILE A 1 111 ? 23.447 -0.987 3.858 1.00 97.12 111 ILE A N 1
ATOM 888 C CA . ILE A 1 111 ? 24.565 -1.477 3.049 1.00 97.12 111 ILE A CA 1
ATOM 889 C C . ILE A 1 111 ? 24.695 -0.648 1.760 1.00 97.12 111 ILE A C 1
ATOM 891 O O . ILE A 1 111 ? 23.737 -0.561 0.982 1.00 97.12 111 ILE A O 1
ATOM 895 N N . PRO A 1 112 ? 25.882 -0.076 1.474 1.00 95.12 112 PRO A N 1
ATOM 896 C CA . PRO A 1 112 ? 26.132 0.630 0.221 1.00 95.12 112 PRO A CA 1
ATOM 897 C C . PRO A 1 112 ? 25.872 -0.247 -1.010 1.00 95.12 112 PRO A C 1
ATOM 899 O O . PRO A 1 112 ? 26.309 -1.392 -1.075 1.00 95.12 112 PRO A O 1
ATOM 902 N N . GLY A 1 113 ? 25.178 0.310 -2.005 1.00 93.69 113 GLY A N 1
ATOM 903 C CA . GLY A 1 113 ? 24.811 -0.396 -3.240 1.00 93.69 113 GLY A CA 1
ATOM 904 C C . GLY A 1 113 ? 23.522 -1.219 -3.147 1.00 93.69 113 GLY A C 1
ATOM 905 O O . GLY A 1 113 ? 23.035 -1.678 -4.177 1.00 93.69 113 GLY A O 1
ATOM 906 N N . ILE A 1 114 ? 22.930 -1.356 -1.954 1.00 96.69 114 ILE A N 1
ATOM 907 C CA . ILE A 1 114 ? 21.604 -1.954 -1.769 1.00 96.69 114 ILE A CA 1
ATOM 908 C C . ILE A 1 114 ? 20.595 -0.849 -1.460 1.00 96.69 114 ILE A C 1
ATOM 910 O O . ILE A 1 114 ? 20.730 -0.095 -0.490 1.00 96.69 114 ILE A O 1
ATOM 914 N N . TYR A 1 115 ? 19.559 -0.784 -2.290 1.00 97.00 115 TYR A N 1
ATOM 915 C CA . TYR A 1 115 ? 18.486 0.195 -2.198 1.00 97.00 115 TYR A CA 1
ATOM 916 C C . TYR A 1 115 ? 17.181 -0.487 -1.803 1.00 97.00 115 TYR A C 1
ATOM 918 O O . TYR A 1 115 ? 16.941 -1.649 -2.128 1.00 97.00 115 TYR A O 1
ATOM 926 N N . ILE A 1 116 ? 16.341 0.250 -1.095 1.00 95.81 116 ILE A N 1
ATOM 927 C CA . ILE A 1 116 ? 15.058 -0.204 -0.572 1.00 95.81 116 ILE A CA 1
ATOM 928 C C . ILE A 1 116 ? 13.969 0.746 -1.061 1.00 95.81 116 ILE A C 1
ATOM 930 O O . ILE A 1 116 ? 14.219 1.929 -1.285 1.00 95.81 116 ILE A O 1
ATOM 934 N N . THR A 1 117 ? 12.766 0.221 -1.282 1.00 96.00 117 THR A N 1
ATOM 935 C CA . THR A 1 117 ? 11.637 1.013 -1.772 1.00 96.00 117 THR A CA 1
ATOM 936 C C . THR A 1 117 ? 10.300 0.339 -1.471 1.00 96.00 117 THR A C 1
ATOM 938 O O . THR A 1 117 ? 10.210 -0.889 -1.422 1.00 96.00 117 THR A O 1
ATOM 941 N N . GLY A 1 118 ? 9.260 1.152 -1.295 1.00 94.94 118 GLY A N 1
ATOM 942 C CA . GLY A 1 118 ? 7.895 0.713 -1.031 1.00 94.94 118 GLY A CA 1
ATOM 943 C C . GLY A 1 118 ? 7.680 0.220 0.397 1.00 94.94 118 GLY A C 1
ATOM 944 O O . GLY A 1 118 ? 8.442 0.524 1.318 1.00 94.94 118 GLY A O 1
ATOM 945 N N . SER A 1 119 ? 6.637 -0.588 0.582 1.00 95.00 119 SER A N 1
ATOM 946 C CA . SER A 1 119 ? 6.137 -0.956 1.911 1.00 95.00 119 SER A CA 1
ATOM 947 C C . SER A 1 119 ? 7.035 -1.910 2.713 1.00 95.00 119 SER A C 1
ATOM 949 O O . SER A 1 119 ? 6.664 -2.352 3.799 1.00 95.00 119 SER A O 1
ATOM 951 N N . CYS A 1 120 ? 8.204 -2.283 2.184 1.00 95.12 120 CYS A N 1
ATOM 952 C CA . CYS A 1 120 ? 9.189 -3.077 2.916 1.00 95.12 120 CYS A CA 1
ATOM 953 C C . CYS A 1 120 ? 9.969 -2.246 3.951 1.00 95.12 120 CYS A C 1
ATOM 955 O O . CYS A 1 120 ? 10.607 -2.825 4.828 1.00 95.12 120 CYS A O 1
ATOM 957 N N . GLN A 1 121 ? 9.886 -0.914 3.870 1.00 94.00 121 GLN A N 1
ATOM 958 C CA . GLN A 1 121 ? 10.544 0.043 4.770 1.00 94.00 121 GLN A CA 1
ATOM 959 C C . GLN A 1 121 ? 9.642 0.486 5.932 1.00 94.00 121 GLN A C 1
ATOM 961 O O . GLN A 1 121 ? 10.106 0.741 7.043 1.00 94.00 121 GLN A O 1
ATOM 966 N N . SER A 1 122 ? 8.345 0.603 5.656 1.00 93.69 122 SER A N 1
ATOM 967 C CA . SER A 1 122 ? 7.290 1.039 6.571 1.00 93.69 122 SER A CA 1
ATOM 968 C C . SER A 1 122 ? 5.934 0.927 5.856 1.00 93.69 122 SER A C 1
ATOM 970 O O . SER A 1 122 ? 5.908 0.701 4.644 1.00 93.69 122 SER A O 1
ATOM 972 N N . PRO A 1 123 ? 4.790 1.078 6.551 1.00 94.44 123 PRO A N 1
ATOM 973 C CA . PRO A 1 123 ? 3.507 1.258 5.878 1.00 94.44 123 PRO A CA 1
ATOM 974 C C . PRO A 1 123 ? 3.576 2.428 4.889 1.00 94.44 123 PRO A C 1
ATOM 976 O O . PRO A 1 123 ? 3.947 3.537 5.272 1.00 94.44 123 PRO A O 1
ATOM 979 N N . ASP A 1 124 ? 3.218 2.172 3.633 1.00 92.25 124 ASP A N 1
ATOM 980 C CA . ASP A 1 124 ? 3.363 3.128 2.536 1.00 92.25 124 ASP A CA 1
ATOM 981 C C . ASP A 1 124 ? 2.154 3.064 1.593 1.00 92.25 124 ASP A C 1
ATOM 983 O O . ASP A 1 124 ? 1.437 2.058 1.560 1.00 92.25 124 ASP A O 1
ATOM 987 N N . ASP A 1 125 ? 1.926 4.130 0.829 1.00 91.12 125 ASP A N 1
ATOM 988 C CA . ASP A 1 125 ? 0.899 4.171 -0.209 1.00 91.12 125 ASP A CA 1
ATOM 989 C C . ASP A 1 125 ? 1.482 3.881 -1.602 1.00 91.12 125 ASP A C 1
ATOM 991 O O . ASP A 1 125 ? 2.699 3.834 -1.815 1.00 91.12 125 ASP A O 1
ATOM 995 N N . ILE A 1 126 ? 0.600 3.616 -2.569 1.00 91.50 126 ILE A N 1
ATOM 996 C CA . ILE A 1 126 ? 1.013 3.266 -3.933 1.00 91.50 126 ILE A CA 1
ATOM 997 C C . ILE A 1 126 ? 1.773 4.427 -4.603 1.00 91.50 126 ILE A C 1
ATOM 999 O O . ILE A 1 126 ? 2.863 4.173 -5.121 1.00 91.50 126 ILE A O 1
ATOM 1003 N N . PRO A 1 127 ? 1.264 5.679 -4.622 1.00 90.94 127 PRO A N 1
ATOM 1004 C CA . PRO A 1 127 ? 1.970 6.788 -5.262 1.00 90.94 127 PRO A CA 1
ATOM 1005 C C . PRO A 1 127 ? 3.383 7.013 -4.717 1.00 90.94 127 PRO A C 1
ATOM 1007 O O . PRO A 1 127 ? 4.322 7.169 -5.501 1.00 90.94 127 PRO A O 1
ATOM 1010 N N . ASN A 1 128 ? 3.550 6.994 -3.396 1.00 91.38 128 ASN A N 1
ATOM 1011 C CA . ASN A 1 128 ? 4.839 7.192 -2.754 1.00 91.38 128 ASN A CA 1
ATOM 1012 C C . ASN A 1 128 ? 5.775 6.006 -3.012 1.00 91.38 128 ASN A C 1
ATOM 1014 O O . ASN A 1 128 ? 6.932 6.212 -3.373 1.00 91.38 128 ASN A O 1
ATOM 1018 N N . SER A 1 129 ? 5.262 4.771 -2.968 1.00 94.12 129 SER A N 1
ATOM 1019 C CA . SER A 1 129 ? 6.029 3.574 -3.343 1.00 94.12 129 SER A CA 1
ATOM 1020 C C . SER A 1 129 ? 6.566 3.663 -4.777 1.00 94.12 129 SER A C 1
ATOM 1022 O O . SER A 1 129 ? 7.736 3.375 -5.020 1.00 94.12 129 SER A O 1
ATOM 1024 N N . VAL A 1 130 ? 5.745 4.110 -5.735 1.00 94.50 130 VAL A N 1
ATOM 1025 C CA . VAL A 1 130 ? 6.153 4.281 -7.143 1.00 94.50 130 VAL A CA 1
ATOM 1026 C C . VAL A 1 130 ? 7.197 5.394 -7.296 1.00 94.50 130 VAL A C 1
ATOM 1028 O O . VAL A 1 130 ? 8.181 5.235 -8.029 1.00 94.50 130 VAL A O 1
ATOM 1031 N N . ALA A 1 131 ? 7.017 6.514 -6.593 1.00 94.19 131 ALA A N 1
ATOM 1032 C CA . ALA A 1 131 ? 7.973 7.617 -6.602 1.00 94.19 131 ALA A CA 1
ATOM 1033 C C . ALA A 1 131 ? 9.335 7.180 -6.037 1.00 94.19 131 ALA A C 1
ATOM 1035 O O . ALA A 1 131 ? 10.369 7.373 -6.683 1.00 94.19 131 ALA A O 1
ATOM 1036 N N . LYS A 1 132 ? 9.335 6.504 -4.882 1.00 95.50 132 LYS A N 1
ATOM 1037 C CA . LYS A 1 132 ? 10.541 5.925 -4.283 1.00 95.50 132 LYS A CA 1
ATOM 1038 C C . LYS A 1 132 ? 11.201 4.909 -5.205 1.00 95.50 132 LYS A C 1
ATOM 1040 O O . LYS A 1 132 ? 12.420 4.925 -5.337 1.00 95.50 132 LYS A O 1
ATOM 1045 N N . ALA A 1 133 ? 10.425 4.049 -5.865 1.00 96.06 133 ALA A N 1
ATOM 1046 C CA . ALA A 1 133 ? 10.969 3.022 -6.751 1.00 96.06 133 ALA A CA 1
ATOM 1047 C C . ALA A 1 133 ? 11.730 3.649 -7.923 1.00 96.06 133 ALA A C 1
ATOM 1049 O O . ALA A 1 133 ? 12.817 3.195 -8.273 1.00 96.06 133 ALA A O 1
ATOM 1050 N N . SER A 1 134 ? 11.212 4.756 -8.460 1.00 96.50 134 SER A N 1
ATOM 1051 C CA . SER A 1 134 ? 11.896 5.546 -9.489 1.00 96.50 134 SER A CA 1
ATOM 1052 C C . SER A 1 134 ? 13.230 6.111 -8.979 1.00 96.50 134 SER A C 1
ATOM 1054 O O . SER A 1 134 ? 14.244 6.050 -9.676 1.00 96.50 134 SER A O 1
ATOM 1056 N N . GLY A 1 135 ? 13.256 6.620 -7.743 1.00 96.31 135 GLY A N 1
ATOM 1057 C CA . GLY A 1 135 ? 14.480 7.098 -7.095 1.00 96.31 135 GLY A CA 1
ATOM 1058 C C . GLY A 1 135 ? 15.505 5.985 -6.855 1.00 96.31 135 GLY A C 1
ATOM 1059 O O . GLY A 1 135 ? 16.675 6.140 -7.203 1.00 96.31 135 GLY A O 1
ATOM 1060 N N . ALA A 1 136 ? 15.068 4.844 -6.318 1.00 96.31 136 ALA A N 1
ATOM 1061 C CA . ALA A 1 136 ? 15.916 3.676 -6.086 1.00 96.31 136 ALA A CA 1
ATOM 1062 C C . ALA A 1 136 ? 16.509 3.139 -7.399 1.00 96.31 136 ALA A C 1
ATOM 1064 O O . ALA A 1 136 ? 17.704 2.857 -7.460 1.00 96.31 136 ALA A O 1
ATOM 1065 N N . ALA A 1 137 ? 15.710 3.077 -8.470 1.00 96.00 137 ALA A N 1
ATOM 1066 C CA . ALA A 1 137 ? 16.181 2.696 -9.799 1.00 96.00 137 ALA A CA 1
ATOM 1067 C C . ALA A 1 137 ? 17.240 3.672 -10.337 1.00 96.00 137 ALA A C 1
ATOM 1069 O O . ALA A 1 137 ? 18.258 3.237 -10.869 1.00 96.00 137 ALA A O 1
ATOM 1070 N N . SER A 1 138 ? 17.042 4.982 -10.152 1.00 95.75 138 SER A N 1
ATOM 1071 C CA . SER A 1 138 ? 18.023 6.004 -10.541 1.00 95.75 138 SER A CA 1
ATOM 1072 C C . SER A 1 138 ? 19.350 5.847 -9.792 1.00 95.75 138 SER A C 1
ATOM 1074 O O . SER A 1 138 ? 20.415 5.904 -10.404 1.00 95.75 138 SER A O 1
ATOM 1076 N N . LEU A 1 139 ? 19.307 5.587 -8.481 1.00 95.44 139 LEU A N 1
ATOM 1077 C CA . LEU A 1 139 ? 20.507 5.328 -7.681 1.00 95.44 139 LEU A CA 1
ATOM 1078 C C . LEU A 1 139 ? 21.215 4.037 -8.111 1.00 95.44 139 LEU A C 1
ATOM 1080 O O . LEU A 1 139 ? 22.432 4.035 -8.273 1.00 95.44 139 LEU A O 1
ATOM 1084 N N . ALA A 1 140 ? 20.464 2.961 -8.347 1.00 94.56 140 ALA A N 1
ATOM 1085 C CA . ALA A 1 140 ? 21.016 1.700 -8.835 1.00 94.56 140 ALA A CA 1
ATOM 1086 C C . ALA A 1 140 ? 21.673 1.861 -10.216 1.00 94.56 140 ALA A C 1
ATOM 1088 O O . ALA A 1 140 ? 22.767 1.347 -10.445 1.00 94.56 140 ALA A O 1
ATOM 1089 N N . ALA A 1 141 ? 21.058 2.637 -11.112 1.00 93.50 141 ALA A N 1
ATOM 1090 C CA . ALA A 1 141 ? 21.580 2.903 -12.449 1.00 93.50 141 ALA A CA 1
ATOM 1091 C C . ALA A 1 141 ? 22.931 3.638 -12.445 1.00 93.50 141 ALA A C 1
ATOM 1093 O O . ALA A 1 141 ? 23.683 3.511 -13.407 1.00 93.50 141 ALA A O 1
ATOM 1094 N N . GLN A 1 142 ? 23.289 4.352 -11.371 1.00 92.25 142 GLN A N 1
ATOM 1095 C CA . GLN A 1 142 ? 24.614 4.983 -11.248 1.00 92.25 142 GLN A CA 1
ATOM 1096 C C . GLN A 1 142 ? 25.755 3.960 -11.171 1.00 92.25 142 GLN A C 1
ATOM 1098 O O . GLN A 1 142 ? 26.894 4.297 -11.487 1.00 92.25 142 GLN A O 1
ATOM 1103 N N . HIS A 1 143 ? 25.455 2.718 -10.783 1.00 89.56 143 HIS A N 1
ATOM 1104 C CA . HIS A 1 143 ? 26.419 1.613 -10.748 1.00 89.56 143 HIS A CA 1
ATOM 1105 C C . HIS A 1 143 ? 26.401 0.769 -12.022 1.00 89.56 143 HIS A C 1
ATOM 1107 O O . HIS A 1 143 ? 27.208 -0.151 -12.158 1.00 89.56 143 HIS A O 1
ATOM 1113 N N . ALA A 1 144 ? 25.482 1.046 -12.951 1.00 85.81 144 ALA A N 1
ATOM 1114 C CA . ALA A 1 144 ? 25.396 0.302 -14.194 1.00 85.81 144 ALA A CA 1
ATOM 1115 C C . ALA A 1 144 ? 26.615 0.609 -15.072 1.00 85.81 144 ALA A C 1
ATOM 1117 O O . ALA A 1 144 ? 26.912 1.761 -15.394 1.00 85.81 144 ALA A O 1
ATOM 1118 N N . VAL A 1 145 ? 27.315 -0.441 -15.492 1.00 83.88 145 VAL A N 1
ATOM 1119 C CA . VAL A 1 145 ? 28.361 -0.337 -16.510 1.00 83.88 145 VAL A CA 1
ATOM 1120 C C . VAL A 1 145 ? 27.728 -0.293 -17.894 1.00 83.88 145 VAL A C 1
ATOM 1122 O O . VAL A 1 145 ? 26.709 -0.936 -18.154 1.00 83.88 145 VAL A O 1
ATOM 1125 N N . GLN A 1 146 ? 28.328 0.476 -18.803 1.00 78.62 146 GLN A N 1
ATOM 1126 C CA . GLN A 1 146 ? 27.895 0.458 -20.193 1.00 78.62 146 GLN A CA 1
ATOM 1127 C C . GLN A 1 146 ? 28.119 -0.934 -20.775 1.00 78.62 146 GLN A C 1
ATOM 1129 O O . GLN A 1 146 ? 29.249 -1.407 -20.865 1.00 78.62 146 GLN A O 1
ATOM 1134 N N . ILE A 1 147 ? 27.027 -1.554 -21.205 1.00 80.50 147 ILE A N 1
ATOM 1135 C CA . ILE A 1 147 ? 27.058 -2.815 -21.938 1.00 80.50 147 ILE A CA 1
ATOM 1136 C C . ILE A 1 147 ? 27.776 -2.571 -23.281 1.00 80.50 147 ILE A C 1
ATOM 1138 O O . ILE A 1 147 ? 27.441 -1.565 -23.936 1.00 80.50 147 ILE A O 1
ATOM 1142 N N . PRO A 1 148 ? 28.738 -3.429 -23.686 1.00 83.56 148 PRO A N 1
ATOM 1143 C CA . PRO A 1 148 ? 29.379 -3.374 -24.999 1.00 83.56 148 PRO A CA 1
ATOM 1144 C C . PRO A 1 148 ? 28.349 -3.371 -26.129 1.00 83.56 148 PRO A C 1
ATOM 1146 O O . PRO A 1 148 ? 27.269 -3.940 -25.997 1.00 83.56 148 PRO A O 1
ATOM 1149 N N . GLU A 1 149 ? 28.668 -2.735 -27.254 1.00 78.94 149 GLU A N 1
ATOM 1150 C CA . GLU A 1 149 ? 27.729 -2.607 -28.379 1.00 78.94 149 GLU A CA 1
ATOM 1151 C C . GLU A 1 149 ? 27.265 -3.974 -28.913 1.00 78.94 149 GLU A C 1
ATOM 1153 O O . GLU A 1 149 ? 26.105 -4.129 -29.282 1.00 78.94 149 GLU A O 1
ATOM 1158 N N . GLU A 1 150 ? 28.131 -4.986 -28.836 1.00 78.75 150 GLU A N 1
ATOM 1159 C CA . GLU A 1 150 ? 27.854 -6.377 -29.216 1.00 78.75 150 GLU A CA 1
ATOM 1160 C C . GLU A 1 150 ? 26.741 -7.028 -28.375 1.00 78.75 150 GLU A C 1
ATOM 1162 O O . GLU A 1 150 ? 25.896 -7.739 -28.909 1.00 78.75 150 GLU A O 1
ATOM 1167 N N . GLU A 1 151 ? 26.692 -6.749 -27.070 1.00 74.31 151 GLU A N 1
ATOM 1168 C CA . GLU A 1 151 ? 25.658 -7.262 -26.157 1.00 74.31 151 GLU A CA 1
ATOM 1169 C C . GLU A 1 151 ? 24.352 -6.452 -26.232 1.00 74.31 151 GLU A C 1
ATOM 1171 O O . GLU A 1 151 ? 23.311 -6.889 -25.742 1.00 74.31 151 GLU A O 1
ATOM 1176 N N . ARG A 1 152 ? 24.371 -5.278 -26.878 1.00 70.69 152 ARG A N 1
ATOM 1177 C CA . ARG A 1 152 ? 23.155 -4.500 -27.173 1.00 70.69 152 ARG A CA 1
ATOM 1178 C C . ARG A 1 152 ? 22.427 -4.990 -28.418 1.00 70.69 152 ARG A C 1
ATOM 1180 O O . ARG A 1 152 ? 21.342 -4.482 -28.711 1.00 70.69 152 ARG A O 1
ATOM 1187 N N . VAL A 1 153 ? 23.001 -5.939 -29.160 1.00 76.25 153 VAL A N 1
ATOM 1188 C CA . VAL A 1 153 ? 22.354 -6.527 -30.333 1.00 76.25 153 VAL A CA 1
ATOM 1189 C C . VAL A 1 153 ? 21.217 -7.425 -29.855 1.00 76.25 153 VAL A C 1
ATOM 1191 O O . VAL A 1 153 ? 21.381 -8.611 -29.592 1.00 76.25 153 VAL A O 1
ATOM 1194 N N . ILE A 1 154 ? 20.034 -6.835 -29.731 1.00 76.56 154 ILE A N 1
ATOM 1195 C CA . ILE A 1 154 ? 18.798 -7.590 -29.572 1.00 76.56 154 ILE A CA 1
ATOM 1196 C C . ILE A 1 154 ? 18.484 -8.182 -30.946 1.00 76.56 154 ILE A C 1
ATOM 1198 O O . ILE A 1 154 ? 18.146 -7.444 -31.875 1.00 76.56 154 ILE A O 1
ATOM 1202 N N . GLU A 1 155 ? 18.589 -9.505 -31.084 1.00 77.00 155 GLU A N 1
ATOM 1203 C CA . GLU A 1 155 ? 18.012 -10.209 -32.230 1.00 77.00 155 GLU A CA 1
ATOM 1204 C C . GLU A 1 155 ? 16.492 -10.082 -32.152 1.00 77.00 155 GLU A C 1
ATOM 1206 O O . GLU A 1 155 ? 15.791 -10.857 -31.500 1.00 77.00 155 GLU A O 1
ATOM 1211 N N . LEU A 1 156 ? 15.972 -9.034 -32.784 1.00 76.75 156 LEU A N 1
ATOM 1212 C CA . LEU A 1 156 ? 14.543 -8.889 -32.957 1.00 76.75 156 LEU A CA 1
ATOM 1213 C C . LEU A 1 156 ? 14.057 -10.002 -33.892 1.00 76.75 156 LEU A C 1
ATOM 1215 O O . LEU A 1 156 ? 14.735 -10.311 -34.880 1.00 76.75 156 LEU A O 1
ATOM 1219 N N . PRO A 1 157 ? 12.866 -10.577 -33.642 1.00 79.25 157 PRO A N 1
ATOM 1220 C CA . PRO A 1 157 ? 12.214 -11.374 -34.667 1.00 79.25 157 PRO A CA 1
ATOM 1221 C C . PRO A 1 157 ? 12.129 -10.535 -35.951 1.00 79.25 157 PRO A C 1
ATOM 1223 O O . PRO A 1 157 ? 12.010 -9.306 -35.866 1.00 79.25 157 PRO A O 1
ATOM 1226 N N . PRO A 1 158 ? 12.209 -11.164 -37.136 1.00 83.69 158 PRO A N 1
ATOM 1227 C CA . PRO A 1 158 ? 12.222 -10.448 -38.403 1.00 83.69 158 PRO A CA 1
ATOM 1228 C C . PRO A 1 158 ? 11.064 -9.454 -38.438 1.00 83.69 158 PRO A C 1
ATOM 1230 O O . PRO A 1 158 ? 9.895 -9.842 -38.364 1.00 83.69 158 PRO A O 1
ATOM 1233 N N . LEU A 1 159 ? 11.407 -8.164 -38.493 1.00 81.38 159 LEU A N 1
ATOM 1234 C CA . LEU A 1 159 ? 10.415 -7.102 -38.496 1.00 81.38 159 LEU A CA 1
ATOM 1235 C C . LEU A 1 159 ? 9.497 -7.321 -39.691 1.00 81.38 159 LEU A C 1
ATOM 1237 O O . LEU A 1 159 ? 9.943 -7.414 -40.838 1.00 81.38 159 LEU A O 1
ATOM 1241 N N . LYS A 1 160 ? 8.196 -7.401 -39.424 1.00 81.69 160 LYS A N 1
ATOM 1242 C CA . LYS A 1 160 ? 7.209 -7.423 -40.491 1.00 81.69 160 LYS A CA 1
ATOM 1243 C C . LYS A 1 160 ? 7.217 -6.045 -41.147 1.00 81.69 160 LYS A C 1
ATOM 1245 O O . LYS A 1 160 ? 6.842 -5.064 -40.511 1.00 81.69 160 LYS A O 1
ATOM 1250 N N . TYR A 1 161 ? 7.669 -5.970 -42.397 1.00 85.62 161 TYR A N 1
ATOM 1251 C CA . TYR A 1 161 ? 7.582 -4.739 -43.177 1.00 85.62 161 TYR A CA 1
ATOM 1252 C C . TYR A 1 161 ? 6.113 -4.318 -43.289 1.00 85.62 161 TYR A C 1
ATOM 1254 O O . TYR A 1 161 ? 5.273 -5.129 -43.681 1.00 85.62 161 TYR A O 1
ATOM 1262 N N . VAL A 1 162 ? 5.829 -3.069 -42.919 1.00 86.06 162 VAL A N 1
ATOM 1263 C CA . VAL A 1 162 ? 4.521 -2.433 -43.085 1.00 86.06 162 VAL A CA 1
ATOM 1264 C C . VAL A 1 162 ? 4.672 -1.374 -44.169 1.00 86.06 162 VAL A C 1
ATOM 1266 O O . VAL A 1 162 ? 5.440 -0.422 -44.022 1.00 86.06 162 VAL A O 1
ATOM 1269 N N . SER A 1 163 ? 3.974 -1.570 -45.280 1.00 90.31 163 SER A N 1
ATOM 1270 C CA . SER A 1 163 ? 3.919 -0.621 -46.385 1.00 90.31 163 SER A CA 1
ATOM 1271 C C . SER A 1 163 ? 3.088 0.604 -45.987 1.00 90.31 163 SER A C 1
ATOM 1273 O O . SER A 1 163 ? 2.058 0.449 -45.332 1.00 90.31 163 SER A O 1
ATOM 1275 N N . PRO A 1 164 ? 3.426 1.820 -46.456 1.00 88.00 164 PRO A N 1
ATOM 1276 C CA . PRO A 1 164 ? 2.539 2.984 -46.348 1.00 88.00 164 PRO A CA 1
ATOM 1277 C C . PRO A 1 164 ? 1.165 2.792 -47.012 1.00 88.00 164 PRO A C 1
ATOM 1279 O O . PRO A 1 164 ? 0.263 3.595 -46.793 1.00 88.00 164 PRO A O 1
ATOM 1282 N N . PHE A 1 165 ? 1.025 1.759 -47.849 1.00 91.62 165 PHE A N 1
ATOM 1283 C CA . PHE A 1 165 ? -0.216 1.381 -48.523 1.00 91.62 165 PHE A CA 1
ATOM 1284 C C . PHE A 1 165 ? -0.950 0.214 -47.843 1.00 91.62 165 PHE A C 1
ATOM 1286 O O . PHE A 1 165 ? -2.015 -0.169 -48.322 1.00 91.62 165 PHE A O 1
ATOM 1293 N N . ASP A 1 166 ? -0.393 -0.371 -46.776 1.00 91.25 166 ASP A N 1
ATOM 1294 C CA . ASP A 1 166 ? -1.077 -1.426 -46.028 1.00 91.25 166 ASP A CA 1
ATOM 1295 C C . ASP A 1 166 ? -2.267 -0.838 -45.263 1.00 91.25 166 ASP A C 1
ATOM 1297 O O . ASP A 1 166 ? -2.188 0.261 -44.706 1.00 91.25 166 ASP A O 1
ATOM 1301 N N . GLU A 1 167 ? -3.367 -1.589 -45.192 1.00 90.88 167 GLU A N 1
ATOM 1302 C CA . GLU A 1 167 ? -4.483 -1.220 -44.324 1.00 90.88 167 GLU A CA 1
ATOM 1303 C C . GLU A 1 167 ? -4.033 -1.263 -42.853 1.00 90.88 167 GLU A C 1
ATOM 1305 O O . GLU A 1 167 ? -3.489 -2.284 -42.404 1.00 90.88 167 GLU A O 1
ATOM 1310 N N . PRO A 1 168 ? -4.242 -0.181 -42.075 1.00 92.06 168 PRO A N 1
ATOM 1311 C CA . PRO A 1 168 ? -3.917 -0.180 -40.660 1.00 92.06 168 PRO A CA 1
ATOM 1312 C C . PRO A 1 168 ? -4.636 -1.313 -39.924 1.00 92.06 168 PRO A C 1
ATOM 1314 O O . PRO A 1 168 ? -5.780 -1.654 -40.211 1.00 92.06 168 PRO A O 1
ATOM 1317 N N . ARG A 1 169 ? -3.967 -1.895 -38.930 1.00 93.06 169 ARG A N 1
ATOM 1318 C CA . ARG A 1 169 ? -4.559 -2.888 -38.029 1.00 93.06 169 ARG A CA 1
ATOM 1319 C C . ARG A 1 169 ? -4.393 -2.394 -36.606 1.00 93.06 169 ARG A C 1
ATOM 1321 O O . ARG A 1 169 ? -3.304 -2.468 -36.046 1.00 93.06 169 ARG A O 1
ATOM 1328 N N . ILE A 1 170 ? -5.466 -1.847 -36.056 1.00 94.88 170 ILE A N 1
ATOM 1329 C CA . ILE A 1 170 ? -5.484 -1.202 -34.747 1.00 94.88 170 ILE A CA 1
ATOM 1330 C C . ILE A 1 170 ? -5.973 -2.215 -33.709 1.00 94.88 170 ILE A C 1
ATOM 1332 O O . ILE A 1 170 ? -7.042 -2.809 -33.867 1.00 94.88 170 ILE A O 1
ATOM 1336 N N . GLY A 1 171 ? -5.175 -2.410 -32.659 1.00 94.38 171 GLY A N 1
ATOM 1337 C CA . GLY A 1 171 ? -5.576 -3.099 -31.435 1.00 94.38 171 GLY A CA 1
ATOM 1338 C C . GLY A 1 171 ? -5.828 -2.080 -30.327 1.00 94.38 171 GLY A C 1
ATOM 1339 O O . GLY A 1 171 ? -4.977 -1.221 -30.092 1.00 94.38 171 GLY A O 1
ATOM 1340 N N . VAL A 1 172 ? -6.983 -2.152 -29.664 1.00 95.31 172 VAL A N 1
ATOM 1341 C CA . VAL A 1 172 ? -7.353 -1.243 -28.569 1.00 95.31 172 VAL A CA 1
ATOM 1342 C C . VAL A 1 172 ? -7.540 -2.025 -27.271 1.00 95.31 172 VAL A C 1
ATOM 1344 O O . VAL A 1 172 ? -8.294 -2.991 -27.211 1.00 95.31 172 VAL A O 1
ATOM 1347 N N . PHE A 1 173 ? -6.865 -1.592 -26.211 1.00 94.12 173 PHE A N 1
ATOM 1348 C CA . PHE A 1 173 ? -6.900 -2.237 -24.900 1.00 94.12 173 PHE A CA 1
ATOM 1349 C C . PHE A 1 173 ? -7.430 -1.231 -23.883 1.00 94.12 173 PHE A C 1
ATOM 1351 O O . PHE A 1 173 ? -6.766 -0.236 -23.579 1.00 94.12 173 PHE A O 1
ATOM 1358 N N . VAL A 1 174 ? -8.655 -1.450 -23.413 1.00 93.50 174 VAL A N 1
ATOM 1359 C CA . VAL A 1 174 ? -9.354 -0.549 -22.496 1.00 93.50 174 VAL A CA 1
ATOM 1360 C C . VAL A 1 174 ? -9.112 -1.022 -21.068 1.00 93.50 174 VAL A C 1
ATOM 1362 O O . VAL A 1 174 ? -9.546 -2.101 -20.675 1.00 93.50 174 VAL A O 1
ATOM 1365 N N . CYS A 1 175 ? -8.401 -0.207 -20.288 1.00 93.44 175 CYS A N 1
ATOM 1366 C CA . CYS A 1 175 ? -8.113 -0.513 -18.891 1.00 93.44 175 CYS A CA 1
ATOM 1367 C C . CYS A 1 175 ? -9.344 -0.270 -18.017 1.00 93.44 175 CYS A C 1
ATOM 1369 O O . CYS A 1 175 ? -9.866 0.840 -17.987 1.00 93.44 175 CYS A O 1
ATOM 1371 N N . ASP A 1 176 ? -9.727 -1.265 -17.223 1.00 92.06 176 ASP A N 1
ATOM 1372 C CA . ASP A 1 176 ? -10.895 -1.155 -16.353 1.00 92.06 176 ASP A CA 1
ATOM 1373 C C . ASP A 1 176 ? -10.643 -0.323 -15.084 1.00 92.06 176 ASP A C 1
ATOM 1375 O O . ASP A 1 176 ? -11.500 0.426 -14.634 1.00 92.06 176 ASP A O 1
ATOM 1379 N N . CYS A 1 177 ? -9.450 -0.461 -14.495 1.00 89.69 177 CYS A N 1
ATOM 1380 C CA . CYS A 1 177 ? -8.980 0.165 -13.246 1.00 89.69 177 CYS A CA 1
ATOM 1381 C C . CYS A 1 177 ? -10.045 0.449 -12.151 1.00 89.69 177 CYS A C 1
ATOM 1383 O O . CYS A 1 177 ? -9.931 1.428 -11.406 1.00 89.69 177 CYS A O 1
ATOM 1385 N N . GLY A 1 178 ? -11.070 -0.402 -12.015 1.00 84.50 178 GLY A N 1
ATOM 1386 C CA . GLY A 1 178 ? -12.130 -0.261 -11.016 1.00 84.50 178 GLY A CA 1
ATOM 1387 C C . GLY A 1 178 ? -12.772 1.132 -10.999 1.00 84.50 178 GLY A C 1
ATOM 1388 O O . GLY A 1 178 ? -13.043 1.731 -12.035 1.00 84.50 178 GLY A O 1
ATOM 1389 N N . VAL A 1 179 ? -12.972 1.689 -9.801 1.00 81.00 179 VAL A N 1
ATOM 1390 C CA . VAL A 1 179 ? -13.623 3.002 -9.614 1.00 81.00 179 VAL A CA 1
ATOM 1391 C C . VAL A 1 179 ? -12.921 4.163 -10.326 1.00 81.00 179 VAL A C 1
ATOM 1393 O O . VAL A 1 179 ? -13.537 5.204 -10.519 1.00 81.00 179 VAL A O 1
ATOM 1396 N N . ASN A 1 180 ? -11.653 4.009 -10.722 1.00 81.94 180 ASN A N 1
ATOM 1397 C CA . ASN A 1 180 ? -10.916 5.076 -11.396 1.00 81.94 180 ASN A CA 1
ATOM 1398 C C . ASN A 1 180 ? -11.316 5.241 -12.868 1.00 81.94 180 ASN A C 1
ATOM 1400 O O . ASN A 1 180 ? -11.217 6.353 -13.376 1.00 81.94 180 ASN A O 1
ATOM 1404 N N . ILE A 1 181 ? -11.736 4.167 -13.551 1.00 87.75 181 ILE A N 1
ATOM 1405 C CA . ILE A 1 181 ? -12.148 4.220 -14.967 1.00 87.75 181 ILE A CA 1
ATOM 1406 C C . ILE A 1 181 ? -13.552 3.636 -15.123 1.00 87.75 181 ILE A C 1
ATOM 1408 O O . ILE A 1 181 ? -14.476 4.380 -15.443 1.00 87.75 181 ILE A O 1
ATOM 1412 N N . ALA A 1 182 ? -13.749 2.355 -14.796 1.00 87.25 182 ALA A N 1
ATOM 1413 C CA . ALA A 1 182 ? -15.059 1.693 -14.846 1.00 87.25 182 ALA A CA 1
ATOM 1414 C C . ALA A 1 182 ? -16.127 2.347 -13.949 1.00 87.25 182 ALA A C 1
ATOM 1416 O O . ALA A 1 182 ? -17.320 2.167 -14.161 1.00 87.25 182 ALA A O 1
ATOM 1417 N N . GLY A 1 183 ? -15.713 3.130 -12.946 1.00 86.69 183 GLY A N 1
ATOM 1418 C CA . GLY A 1 183 ? -16.626 3.940 -12.133 1.00 86.69 183 GLY A CA 1
ATOM 1419 C C . GLY A 1 183 ? -17.254 5.134 -12.866 1.00 86.69 183 GLY A C 1
ATOM 1420 O O . GLY A 1 183 ? -18.250 5.669 -12.388 1.00 86.69 183 GLY 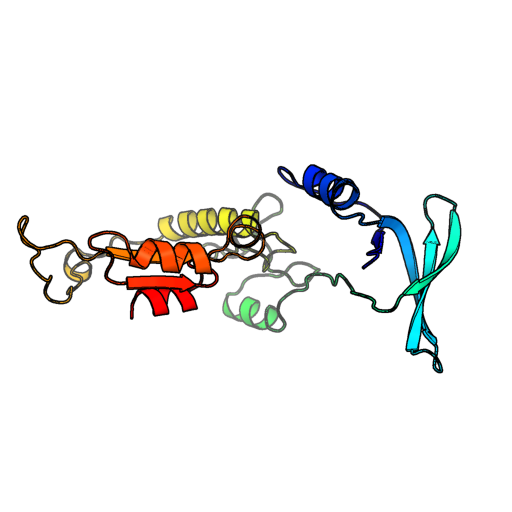A O 1
ATOM 1421 N N . TYR A 1 184 ? -16.688 5.558 -14.000 1.00 90.00 184 TYR A N 1
ATOM 1422 C CA . TYR A 1 184 ? -17.117 6.746 -14.752 1.00 90.00 184 TYR A CA 1
ATOM 1423 C C . TYR A 1 184 ? -17.633 6.432 -16.158 1.00 90.00 184 TYR A C 1
ATOM 1425 O O . TYR A 1 184 ? -18.318 7.268 -16.747 1.00 90.00 184 TYR A O 1
ATOM 1433 N N . MET A 1 185 ? -17.291 5.271 -16.714 1.00 90.06 185 MET A N 1
ATOM 1434 C CA . MET A 1 185 ? -17.683 4.875 -18.064 1.00 90.06 185 MET A CA 1
ATOM 1435 C C . MET A 1 185 ? -17.872 3.366 -18.186 1.00 90.06 185 MET A C 1
ATOM 1437 O O . MET A 1 185 ? -17.174 2.591 -17.534 1.00 90.06 185 MET A O 1
ATOM 1441 N N . ASP A 1 186 ? -18.812 2.966 -19.044 1.00 93.00 186 ASP A N 1
ATOM 1442 C CA . ASP A 1 186 ? -19.044 1.564 -19.378 1.00 93.00 186 ASP A CA 1
ATOM 1443 C C . ASP A 1 186 ? -17.974 1.092 -20.370 1.00 93.00 186 ASP A C 1
ATOM 1445 O O . ASP A 1 186 ? -18.023 1.351 -21.575 1.00 93.00 186 ASP A O 1
ATOM 1449 N N . ASN A 1 187 ? -16.963 0.416 -19.834 1.00 93.69 187 ASN A N 1
ATOM 1450 C CA . ASN A 1 187 ? -15.855 -0.091 -20.630 1.00 93.69 187 ASN A CA 1
ATOM 1451 C C . ASN A 1 187 ? -16.284 -1.213 -21.586 1.00 93.69 187 ASN A C 1
ATOM 1453 O O . ASN A 1 187 ? -15.620 -1.408 -22.602 1.00 93.69 187 ASN A O 1
ATOM 1457 N N . GLU A 1 188 ? -17.363 -1.949 -21.294 1.00 93.31 188 GLU A N 1
ATOM 1458 C CA . GLU A 1 188 ? -17.880 -2.976 -22.203 1.00 93.31 188 GLU A CA 1
ATOM 1459 C C . GLU A 1 188 ? -18.553 -2.323 -23.411 1.00 93.31 188 GLU A C 1
ATOM 1461 O O . GLU A 1 188 ? -18.220 -2.658 -24.550 1.00 93.31 188 GLU A O 1
ATOM 1466 N N . GLU A 1 189 ? -19.409 -1.324 -23.179 1.00 95.81 189 GLU A N 1
ATOM 1467 C CA . GLU A 1 189 ? -20.035 -0.543 -24.251 1.00 95.81 189 GLU A CA 1
ATOM 1468 C C . GLU A 1 189 ? -18.981 0.153 -25.124 1.00 95.81 189 GLU A C 1
ATOM 1470 O O . GLU A 1 189 ? -19.052 0.106 -26.356 1.00 95.81 189 GLU A O 1
ATOM 1475 N N . ILE A 1 190 ? -17.954 0.745 -24.504 1.00 95.38 190 ILE A N 1
ATOM 1476 C CA . ILE A 1 190 ? -16.842 1.374 -25.225 1.00 95.38 190 ILE A CA 1
ATOM 1477 C C . ILE A 1 190 ? -16.117 0.355 -26.102 1.00 95.38 190 ILE A C 1
ATOM 1479 O O . ILE A 1 190 ? -15.827 0.650 -27.260 1.00 95.38 190 ILE A O 1
ATOM 1483 N N . VAL A 1 191 ? -15.824 -0.841 -25.588 1.00 96.38 191 VAL A N 1
ATOM 1484 C CA . VAL A 1 191 ? -15.165 -1.892 -26.373 1.00 96.38 191 VAL A CA 1
ATOM 1485 C C . VAL A 1 191 ? -16.023 -2.318 -27.561 1.00 96.38 191 VAL A C 1
ATOM 1487 O O . VAL A 1 191 ? -15.490 -2.453 -28.663 1.00 96.38 191 VAL A O 1
ATOM 1490 N N . GLU A 1 192 ? -17.334 -2.477 -27.381 1.00 97.38 192 GLU A N 1
ATOM 1491 C CA . GLU A 1 192 ? -18.243 -2.796 -28.486 1.00 97.38 192 GLU A CA 1
ATOM 1492 C C . GLU A 1 192 ? -18.291 -1.680 -29.534 1.00 97.38 192 GLU A C 1
ATOM 1494 O O . GLU A 1 192 ? -18.187 -1.952 -30.731 1.00 97.38 192 GLU A O 1
ATOM 1499 N N . TYR A 1 193 ? -18.339 -0.416 -29.109 1.00 97.12 193 TYR A N 1
ATOM 1500 C CA . TYR A 1 193 ? -18.243 0.720 -30.022 1.00 97.12 193 TYR A CA 1
ATOM 1501 C C . TYR A 1 193 ? -16.912 0.734 -30.787 1.00 97.12 193 TYR A C 1
ATOM 1503 O O . TYR A 1 193 ? -16.901 0.895 -32.009 1.00 97.12 193 TYR A O 1
ATOM 1511 N N . LEU A 1 194 ? -15.785 0.514 -30.104 1.00 97.44 194 LEU A N 1
ATOM 1512 C CA . LEU A 1 194 ? -14.452 0.513 -30.712 1.00 97.44 194 LEU A CA 1
ATOM 1513 C C . LEU A 1 194 ? -14.324 -0.534 -31.823 1.00 97.44 194 LEU A C 1
ATOM 1515 O O . LEU A 1 194 ? -13.710 -0.243 -32.848 1.00 97.44 194 LEU A O 1
ATOM 1519 N N . LYS A 1 195 ? -14.946 -1.712 -31.671 1.00 96.06 195 LYS A N 1
ATOM 1520 C CA . LYS A 1 195 ? -14.973 -2.759 -32.712 1.00 96.06 195 LYS A CA 1
ATOM 1521 C C . LYS A 1 195 ? -15.650 -2.313 -34.011 1.00 96.06 195 LYS A C 1
ATOM 1523 O O . LYS A 1 195 ? -15.415 -2.921 -35.050 1.00 96.06 195 LYS A O 1
ATOM 1528 N N . THR A 1 196 ? -16.487 -1.275 -33.974 1.00 96.94 196 THR A N 1
ATOM 1529 C CA . THR A 1 196 ? -17.151 -0.733 -35.172 1.00 96.94 196 THR A CA 1
ATOM 1530 C C . THR A 1 196 ? -16.291 0.268 -35.943 1.00 96.94 196 THR A C 1
ATOM 1532 O O . THR A 1 196 ? -16.623 0.614 -37.079 1.00 96.94 196 THR A O 1
ATOM 1535 N N . LEU A 1 197 ? -15.195 0.754 -35.350 1.00 97.31 197 LEU A N 1
ATOM 1536 C CA . LEU A 1 197 ? -14.376 1.794 -35.959 1.00 97.31 197 LEU A CA 1
ATOM 1537 C C . LEU A 1 197 ? -13.508 1.236 -37.097 1.00 97.31 197 LEU A C 1
ATOM 1539 O O . LEU A 1 197 ? -12.999 0.116 -37.004 1.00 97.31 197 LEU A O 1
ATOM 1543 N N . PRO A 1 198 ? -13.275 2.026 -38.163 1.00 96.31 198 PRO A N 1
ATOM 1544 C CA . PRO A 1 198 ? -12.423 1.608 -39.266 1.00 96.31 198 PRO A CA 1
ATOM 1545 C C . PRO A 1 198 ? -11.051 1.153 -38.773 1.00 96.31 198 PRO A C 1
ATOM 1547 O O . PRO A 1 198 ? -10.413 1.847 -37.981 1.00 96.31 198 PRO A O 1
ATOM 1550 N N . ASN A 1 199 ? -10.574 0.029 -39.311 1.00 95.06 199 ASN A N 1
ATOM 1551 C CA . ASN A 1 199 ? -9.244 -0.528 -39.051 1.00 95.06 199 ASN A CA 1
ATOM 1552 C C . ASN A 1 199 ? -9.021 -1.090 -37.633 1.00 95.06 199 ASN A C 1
ATOM 1554 O O . ASN A 1 199 ? -7.935 -1.608 -37.363 1.00 95.06 199 ASN A O 1
ATOM 1558 N N . VAL A 1 200 ? -10.009 -1.041 -36.731 1.00 97.12 200 VAL A N 1
ATOM 1559 C CA . VAL A 1 200 ? -9.928 -1.718 -35.427 1.00 97.12 200 VAL A CA 1
ATOM 1560 C C . VAL A 1 200 ? -10.197 -3.204 -35.625 1.00 97.12 200 VAL A C 1
ATOM 1562 O O . VAL A 1 200 ? -11.325 -3.630 -35.847 1.00 97.12 200 VAL A O 1
ATOM 1565 N N . VAL A 1 201 ? -9.135 -4.006 -35.562 1.00 96.06 201 VAL A N 1
ATOM 1566 C CA . VAL A 1 201 ? -9.213 -5.466 -35.752 1.00 96.06 201 VAL A CA 1
ATOM 1567 C C . VAL A 1 201 ? -9.303 -6.223 -34.431 1.00 96.06 201 VAL A C 1
ATOM 1569 O O . VAL A 1 201 ? -9.577 -7.421 -34.427 1.00 96.06 201 VAL A O 1
ATOM 1572 N N . PHE A 1 202 ? -9.038 -5.540 -33.317 1.00 95.75 202 PHE A N 1
ATOM 1573 C CA . PHE A 1 202 ? -9.087 -6.108 -31.980 1.00 95.75 202 PHE A CA 1
ATOM 1574 C C . PHE A 1 202 ? -9.413 -5.018 -30.958 1.00 95.75 202 PHE A C 1
ATOM 1576 O O . PHE A 1 202 ? -8.801 -3.950 -30.970 1.00 95.75 202 PHE A O 1
ATOM 1583 N N . ALA A 1 203 ? -10.352 -5.299 -30.060 1.00 96.19 203 ALA A N 1
ATOM 1584 C CA . ALA A 1 203 ? -10.611 -4.468 -28.895 1.00 96.19 203 ALA A CA 1
ATOM 1585 C C . ALA A 1 203 ? -10.966 -5.353 -27.699 1.00 96.19 203 ALA A C 1
ATOM 1587 O O . ALA A 1 203 ? -11.778 -6.273 -27.837 1.00 96.19 203 ALA A O 1
ATOM 1588 N N . MET A 1 204 ? -10.377 -5.076 -26.536 1.00 93.19 204 MET A N 1
ATOM 1589 C CA . MET A 1 204 ? -10.681 -5.795 -25.299 1.00 93.19 204 MET A CA 1
ATOM 1590 C C . MET A 1 204 ? -10.737 -4.866 -24.092 1.00 93.19 204 MET A C 1
ATOM 1592 O O . MET A 1 204 ? -10.008 -3.878 -24.026 1.00 93.19 204 MET A O 1
ATOM 1596 N N . ASN A 1 205 ? -11.574 -5.236 -23.124 1.00 92.81 205 ASN A N 1
ATOM 1597 C CA . ASN A 1 205 ? -11.506 -4.712 -21.767 1.00 92.81 205 ASN A CA 1
ATOM 1598 C C . ASN A 1 205 ? -10.528 -5.583 -20.965 1.00 92.81 205 ASN A C 1
ATOM 1600 O O . ASN A 1 205 ? -10.549 -6.812 -21.072 1.00 92.81 205 ASN A O 1
ATOM 1604 N N . ASN A 1 206 ? -9.670 -4.961 -20.164 1.00 90.81 206 ASN A N 1
ATOM 1605 C CA . ASN A 1 206 ? -8.690 -5.654 -19.350 1.00 90.81 206 ASN A CA 1
ATOM 1606 C C . ASN A 1 206 ? -8.524 -4.998 -17.976 1.00 90.81 206 ASN A C 1
ATOM 1608 O O . ASN A 1 206 ? -8.486 -3.777 -17.827 1.00 90.81 206 ASN A O 1
ATOM 1612 N N . LYS A 1 207 ? -8.348 -5.820 -16.940 1.00 88.81 207 LYS A N 1
ATOM 1613 C CA . LYS A 1 207 ? -8.077 -5.309 -15.593 1.00 88.81 207 LYS A CA 1
ATOM 1614 C C . LYS A 1 207 ? -6.613 -4.913 -15.474 1.00 88.81 207 LYS A C 1
ATOM 1616 O O . LYS A 1 207 ? -5.730 -5.691 -15.821 1.00 88.81 207 LYS A O 1
ATOM 1621 N N . TYR A 1 208 ? -6.375 -3.699 -14.980 1.00 88.62 208 TYR A N 1
ATOM 1622 C CA . TYR A 1 208 ? -5.051 -3.175 -14.641 1.00 88.62 208 TYR A CA 1
ATOM 1623 C C . TYR A 1 208 ? -4.008 -3.398 -15.754 1.00 88.62 208 TYR A C 1
ATOM 1625 O O . TYR A 1 208 ? -3.138 -4.258 -15.621 1.00 88.62 208 TYR A O 1
ATOM 1633 N N . SER A 1 209 ? -4.058 -2.622 -16.848 1.00 89.69 209 SER A N 1
ATOM 1634 C CA . SER A 1 209 ? -3.084 -2.731 -17.961 1.00 89.69 209 SER A CA 1
ATOM 1635 C C . SER A 1 209 ? -1.623 -2.619 -17.519 1.00 89.69 209 SER A C 1
ATOM 1637 O O . SER A 1 209 ? -0.730 -3.106 -18.199 1.00 89.69 209 SER A O 1
ATOM 1639 N N . CYS A 1 210 ? -1.371 -1.964 -16.386 1.00 86.69 210 CYS A N 1
ATOM 1640 C CA . CYS A 1 210 ? -0.041 -1.828 -15.807 1.00 86.69 210 CYS A CA 1
ATOM 1641 C C . CYS A 1 210 ? 0.466 -3.094 -15.100 1.00 86.69 210 CYS A C 1
ATOM 1643 O O . CYS A 1 210 ? 1.655 -3.163 -14.807 1.00 86.69 210 CYS A O 1
ATOM 1645 N N . SER A 1 211 ? -0.395 -4.073 -14.816 1.00 88.25 211 SER A N 1
ATOM 1646 C CA . SER A 1 211 ? 0.007 -5.316 -14.157 1.00 88.25 211 SER A CA 1
ATOM 1647 C C . SER A 1 211 ? 0.774 -6.232 -15.109 1.00 88.25 211 SER A C 1
ATOM 1649 O O . SER A 1 211 ? 0.461 -6.307 -16.296 1.00 88.25 211 SER A O 1
ATOM 1651 N N . GLU A 1 212 ? 1.751 -6.963 -14.573 1.00 85.94 212 GLU A N 1
ATOM 1652 C CA . GLU A 1 212 ? 2.569 -7.916 -15.335 1.00 85.94 212 GLU A CA 1
ATOM 1653 C C . GLU A 1 212 ? 1.707 -8.953 -16.069 1.00 85.94 212 GLU A C 1
ATOM 1655 O O . GLU A 1 212 ? 1.901 -9.197 -17.258 1.00 85.94 212 GLU A O 1
ATOM 1660 N N . GLN A 1 213 ? 0.689 -9.494 -15.391 1.00 86.50 213 GLN A N 1
ATOM 1661 C CA . GLN A 1 213 ? -0.238 -10.460 -15.980 1.00 86.50 213 GLN A CA 1
ATOM 1662 C C . GLN A 1 213 ? -0.917 -9.901 -17.233 1.00 86.50 213 GLN A C 1
ATOM 1664 O O . GLN A 1 213 ? -0.990 -10.572 -18.259 1.00 86.50 213 GLN A O 1
ATOM 1669 N N . THR A 1 214 ? -1.404 -8.665 -17.166 1.00 87.56 214 THR A N 1
ATOM 1670 C CA . THR A 1 214 ? -2.111 -8.068 -18.294 1.00 87.56 214 THR A CA 1
ATOM 1671 C C . THR A 1 214 ? -1.164 -7.622 -19.400 1.00 87.56 214 THR A C 1
ATOM 1673 O O . THR A 1 214 ? -1.515 -7.733 -20.570 1.00 87.56 214 THR A O 1
ATOM 1676 N N . GLN A 1 215 ? 0.058 -7.200 -19.069 1.00 89.62 215 GLN A N 1
ATOM 1677 C CA . GLN A 1 215 ? 1.091 -6.944 -20.075 1.00 89.62 215 GLN A CA 1
ATOM 1678 C C . GLN A 1 215 ? 1.443 -8.208 -20.866 1.00 89.62 215 GLN A C 1
ATOM 1680 O O . GLN A 1 215 ? 1.649 -8.123 -22.074 1.00 89.62 215 GLN A O 1
ATOM 1685 N N . GLN A 1 216 ? 1.447 -9.377 -20.220 1.00 88.56 216 GLN A N 1
ATOM 1686 C CA . GLN A 1 216 ? 1.647 -10.647 -20.914 1.00 88.56 216 GLN A CA 1
ATOM 1687 C C . GLN A 1 216 ? 0.472 -10.972 -21.851 1.00 88.56 216 GLN A C 1
ATOM 1689 O O . GLN A 1 216 ? 0.706 -11.339 -22.994 1.00 88.56 216 GLN A O 1
ATOM 1694 N N . ILE A 1 217 ? -0.774 -10.729 -21.426 1.00 87.19 217 ILE A N 1
ATOM 1695 C CA . ILE A 1 217 ? -1.963 -10.899 -22.286 1.00 87.19 217 ILE A CA 1
ATOM 1696 C C . ILE A 1 217 ? -1.932 -9.964 -23.503 1.00 87.19 217 ILE A C 1
ATOM 1698 O O . ILE A 1 217 ? -2.366 -10.354 -24.575 1.00 87.19 217 ILE A O 1
ATOM 1702 N N . ILE A 1 218 ? -1.447 -8.728 -23.350 1.00 88.44 218 ILE A N 1
ATOM 1703 C CA . ILE A 1 218 ? -1.325 -7.769 -24.465 1.00 88.44 218 ILE A CA 1
ATOM 1704 C C . ILE A 1 218 ? -0.230 -8.198 -25.453 1.00 88.44 218 ILE A C 1
ATOM 1706 O O . ILE A 1 218 ? -0.297 -7.869 -26.637 1.00 88.44 218 ILE A O 1
ATOM 1710 N N . LYS A 1 219 ? 0.807 -8.875 -24.952 1.00 85.31 219 LYS A N 1
ATOM 1711 C CA . LYS A 1 219 ? 1.935 -9.359 -25.750 1.00 85.31 219 LYS A CA 1
ATOM 1712 C C . LYS A 1 219 ? 1.571 -10.584 -26.595 1.00 85.31 219 LYS A C 1
ATOM 1714 O O . LYS A 1 219 ? 2.133 -10.723 -27.682 1.00 85.31 219 LYS A O 1
ATOM 1719 N N . ASP A 1 220 ? 0.716 -11.456 -26.067 1.00 81.50 220 ASP A N 1
ATOM 1720 C CA . ASP A 1 220 ? 0.272 -12.703 -26.705 1.00 81.50 220 ASP A CA 1
ATOM 1721 C C . ASP A 1 220 ? -0.783 -12.462 -27.804 1.00 81.50 220 ASP A C 1
ATOM 1723 O O . ASP A 1 220 ? -0.710 -13.164 -28.842 1.00 81.50 220 ASP A O 1
#

Foldseek 3Di:
DQAEDEAQDDDQDDPCSVVVVVCCCPVVVYHYFNWDFDDWDADPPPRWIWTWIQRPVVRDIDIDTDPDDDDPDFDAADPCLVVVCVVVVFDADPRSAFDACDPVDDFHTVDPLDTDADPSRHDDDDVRRVVSVVVNVVSNCVPDDDDPPVVVPDPDDPDDDDDPPDQAADAEEAECADCVRVVVDPQVVVQVVQCPDGNHPYYDYDYDCVDPVNVVVVVD

Radius of gyration: 25.63 Å; chains: 1; bounding box: 59×32×75 Å